Protein AF-A0A820DGW4-F1 (afdb_monomer_lite)

Radius of gyration: 25.81 Å; chains: 1; bounding box: 90×54×60 Å

Organism: NCBI:txid392033

Foldseek 3Di:
DVLVVLQVVLLVVLVVQQVVDDDDRQQFFLQVSCVVRPPDCVSHDCLCPPPVHDRVRHGPVCSVVVVLVVLLVCLVPPCVVVLCCVLPVPDPCDPVNLVLLLLLQLLQWLLPPPADPVRVDLVVVLSVLSLLCSVQVVVVHDQQWFPLVVLQDPVSDDPVSNVRNVSHDRDRNNTNSSSSSNSVVSVVVVVVVVVCVVVDDDPDVSVVSVVSSVVSVVVVVVVVVVVVVVVVVVPDDDDDDDDDDDDDDD

Secondary structure (DSSP, 8-state):
-HHHHHHHHHHHHHHHHHHH--SSPP-SBHHHHHHHH-S--TTS-HHHH-TTSTTTTSBGGGHHHHHHHHHHHHIIIIIHHHHHHHHHTT----HHHHHHHHHHHHHHTTT-TTS-GGGG-HHHHHHHHHHHHHHHHHTT--TTSBHHHHHT-TTTS-HHHHTTGGG----TTSBGGGHHHHHHHHHHHHHHHHHHHHH-----HHHHHHHHHHHHHHHHHHHHHHHHHHHHHTS---------------

pLDDT: mean 73.22, std 18.16, range [28.98, 94.06]

Structure (mmCIF, N/CA/C/O backbone):
data_AF-A0A820DGW4-F1
#
_entry.id   AF-A0A820DGW4-F1
#
loop_
_atom_site.group_PDB
_atom_site.id
_atom_site.type_symbol
_atom_site.label_atom_id
_atom_site.label_alt_id
_atom_site.label_comp_id
_atom_site.label_asym_id
_atom_site.label_entity_id
_atom_site.label_seq_id
_atom_site.pdbx_PDB_ins_code
_atom_site.Cartn_x
_atom_site.Cartn_y
_atom_site.Cartn_z
_atom_site.occupancy
_atom_site.B_iso_or_equiv
_atom_site.auth_seq_id
_atom_site.auth_comp_id
_atom_site.auth_asym_id
_atom_site.auth_atom_id
_atom_site.pdbx_PDB_model_num
ATOM 1 N N . MET A 1 1 ? 9.604 17.705 -11.087 1.00 48.78 1 MET A N 1
ATOM 2 C CA . MET A 1 1 ? 8.356 16.942 -11.342 1.00 48.78 1 MET A CA 1
ATOM 3 C C . MET A 1 1 ? 8.283 16.325 -12.742 1.00 48.78 1 MET A C 1
ATOM 5 O O . MET A 1 1 ? 7.938 15.153 -12.814 1.00 48.78 1 MET A O 1
ATOM 9 N N . ASN A 1 2 ? 8.610 17.033 -13.837 1.00 54.06 2 ASN A N 1
ATOM 10 C CA . ASN A 1 2 ? 8.601 16.431 -15.189 1.00 54.06 2 ASN A CA 1
ATOM 11 C C . ASN A 1 2 ? 9.569 15.244 -15.332 1.00 54.06 2 ASN A C 1
ATOM 13 O O . ASN A 1 2 ? 9.187 14.218 -15.884 1.00 54.06 2 ASN A O 1
ATOM 17 N N . ASP A 1 3 ? 10.758 15.351 -14.748 1.00 61.81 3 ASP A N 1
ATOM 18 C CA . ASP A 1 3 ? 11.796 14.314 -14.792 1.00 61.81 3 ASP A CA 1
ATOM 19 C C . ASP A 1 3 ? 11.365 13.001 -14.118 1.00 61.81 3 ASP A C 1
ATOM 21 O O . ASP A 1 3 ? 11.578 11.916 -14.655 1.00 61.81 3 ASP A O 1
ATOM 25 N N . VAL A 1 4 ? 10.670 13.095 -12.977 1.00 62.78 4 VAL A N 1
ATOM 26 C CA . VAL A 1 4 ? 10.102 11.932 -12.275 1.00 62.78 4 VAL A CA 1
ATOM 27 C C . VAL A 1 4 ? 9.003 11.298 -13.120 1.00 62.78 4 VAL A C 1
ATOM 29 O O . VAL A 1 4 ? 9.031 10.098 -13.342 1.00 62.78 4 VAL A O 1
ATOM 32 N N . ARG A 1 5 ? 8.075 12.087 -13.676 1.00 63.66 5 ARG A N 1
ATOM 33 C CA . ARG A 1 5 ? 6.996 11.554 -14.529 1.00 63.66 5 ARG A CA 1
ATOM 34 C C . ARG A 1 5 ? 7.524 10.843 -15.776 1.00 63.66 5 ARG A C 1
ATOM 36 O O . ARG A 1 5 ? 7.027 9.779 -16.127 1.00 63.66 5 ARG A O 1
ATOM 43 N N . GLN A 1 6 ? 8.531 11.407 -16.437 1.00 65.38 6 GLN A N 1
ATOM 44 C CA . GLN A 1 6 ? 9.141 10.775 -17.608 1.00 65.38 6 GLN A CA 1
ATOM 45 C C . GLN A 1 6 ? 9.950 9.523 -17.230 1.00 65.38 6 GLN A C 1
ATOM 47 O O . GLN A 1 6 ? 9.970 8.549 -17.986 1.00 65.38 6 GLN A O 1
ATOM 52 N N . PHE A 1 7 ? 10.577 9.515 -16.050 1.00 71.94 7 PHE A N 1
ATOM 53 C CA . PHE A 1 7 ? 11.194 8.318 -15.484 1.00 71.94 7 PHE A CA 1
ATOM 54 C C . PHE A 1 7 ? 10.158 7.218 -15.204 1.00 71.94 7 PHE A C 1
ATOM 56 O O . PHE A 1 7 ? 10.379 6.083 -15.616 1.00 71.94 7 PHE A O 1
ATOM 63 N N . LEU A 1 8 ? 9.005 7.552 -14.614 1.00 71.12 8 LEU A N 1
ATOM 64 C CA . LEU A 1 8 ? 7.904 6.607 -14.385 1.00 71.12 8 LEU A CA 1
ATOM 65 C C . LEU A 1 8 ? 7.366 6.014 -15.689 1.00 71.12 8 LEU A C 1
ATOM 67 O O . LEU A 1 8 ? 7.258 4.799 -15.806 1.00 71.12 8 LEU A O 1
ATOM 71 N N . GLY A 1 9 ? 7.136 6.844 -16.710 1.00 71.12 9 GLY A N 1
ATOM 72 C CA . GLY A 1 9 ? 6.722 6.344 -18.025 1.00 71.12 9 GLY A CA 1
ATOM 73 C C . GLY A 1 9 ? 7.770 5.432 -18.678 1.00 71.12 9 GLY A C 1
ATOM 74 O O . GLY A 1 9 ? 7.428 4.463 -19.353 1.00 71.12 9 GLY A O 1
ATOM 75 N N . SER A 1 10 ? 9.058 5.702 -18.441 1.00 76.69 10 SER A N 1
ATOM 76 C CA . SER A 1 10 ? 10.142 4.827 -18.903 1.00 76.69 10 SER A CA 1
ATOM 77 C C . SER A 1 10 ? 10.169 3.503 -18.140 1.00 76.69 10 SER A C 1
ATOM 79 O O . SER A 1 10 ? 10.407 2.463 -18.746 1.00 76.69 10 SER A O 1
ATOM 81 N N . LEU A 1 11 ? 9.910 3.527 -16.832 1.00 77.94 11 LEU A N 1
ATOM 82 C CA . LEU A 1 11 ? 9.785 2.327 -16.012 1.00 77.94 11 LEU A CA 1
ATOM 83 C C . LEU A 1 11 ? 8.627 1.447 -16.494 1.00 77.94 11 LEU A C 1
ATOM 85 O O . LEU A 1 11 ? 8.864 0.281 -16.799 1.00 77.94 11 LEU A O 1
ATOM 89 N N . ASP A 1 12 ? 7.426 1.998 -16.672 1.00 76.12 12 ASP A N 1
ATOM 90 C CA . ASP A 1 12 ? 6.262 1.238 -17.156 1.00 76.12 12 ASP A CA 1
ATOM 91 C C . ASP A 1 12 ? 6.542 0.533 -18.491 1.00 76.12 12 ASP A C 1
ATOM 93 O O . ASP A 1 12 ? 6.180 -0.632 -18.694 1.00 76.12 12 ASP A O 1
ATOM 97 N N . TYR A 1 13 ? 7.262 1.206 -19.392 1.00 77.69 13 TYR A N 1
ATOM 98 C CA . TYR A 1 13 ? 7.709 0.607 -20.646 1.00 77.69 13 TYR A CA 1
ATOM 99 C C . TYR A 1 13 ? 8.685 -0.558 -20.419 1.00 77.69 13 TYR A C 1
ATOM 101 O O . TYR A 1 13 ? 8.497 -1.640 -20.981 1.00 77.69 13 TYR A O 1
ATOM 109 N N . VAL A 1 14 ? 9.701 -0.381 -19.566 1.00 79.00 14 VAL A N 1
ATOM 110 C CA . VAL A 1 14 ? 10.664 -1.445 -19.225 1.00 79.00 14 VAL A CA 1
ATOM 111 C C . VAL A 1 14 ? 9.964 -2.665 -18.629 1.00 79.00 14 VAL A C 1
ATOM 113 O O . VAL A 1 14 ? 10.266 -3.800 -18.999 1.00 79.00 14 VAL A O 1
ATOM 116 N N . PHE A 1 15 ? 8.996 -2.452 -17.746 1.00 77.44 15 PHE A N 1
ATOM 117 C CA . PHE A 1 15 ? 8.316 -3.543 -17.058 1.00 77.44 15 PHE A CA 1
ATOM 118 C C . PHE A 1 15 ? 7.289 -4.260 -17.916 1.00 77.44 15 PHE A C 1
ATOM 120 O O . PHE A 1 15 ? 7.151 -5.478 -17.803 1.00 77.44 15 PHE A O 1
ATOM 127 N N . THR A 1 16 ? 6.664 -3.553 -18.856 1.00 78.56 16 THR A N 1
ATOM 128 C CA . THR A 1 16 ? 5.888 -4.193 -19.922 1.00 78.56 16 THR A CA 1
ATOM 129 C C . THR A 1 16 ? 6.762 -5.192 -20.684 1.00 78.56 16 THR A C 1
ATOM 131 O O . THR A 1 16 ? 6.363 -6.339 -20.880 1.00 78.56 16 THR A O 1
ATOM 134 N N . TYR A 1 17 ? 7.998 -4.818 -21.030 1.00 77.81 17 TYR A N 1
ATOM 135 C CA . TYR A 1 17 ? 8.944 -5.743 -21.660 1.00 77.81 17 TYR A CA 1
ATOM 136 C C . TYR A 1 17 ? 9.338 -6.907 -20.748 1.00 77.81 17 TYR A C 1
ATOM 138 O O . TYR A 1 17 ? 9.351 -8.046 -21.207 1.00 77.81 17 TYR A O 1
ATOM 146 N N . PHE A 1 18 ? 9.616 -6.664 -19.463 1.00 78.81 18 PHE A N 1
ATOM 147 C CA . PHE A 1 18 ? 9.955 -7.742 -18.522 1.00 78.81 18 PHE A CA 1
ATOM 148 C C . PHE A 1 18 ? 8.815 -8.749 -18.359 1.00 78.81 18 PHE A C 1
ATOM 150 O O . PHE A 1 18 ? 9.073 -9.949 -18.320 1.00 78.81 18 PHE A O 1
ATOM 157 N N . ARG A 1 19 ? 7.560 -8.286 -18.337 1.00 76.44 19 ARG A N 1
ATOM 158 C CA . ARG A 1 19 ? 6.373 -9.150 -18.266 1.00 76.44 19 ARG A CA 1
ATOM 159 C C . ARG A 1 19 ? 6.259 -10.098 -19.463 1.00 76.44 19 ARG A C 1
ATOM 161 O O . ARG A 1 19 ? 5.757 -11.208 -19.314 1.00 76.44 19 ARG A O 1
ATOM 168 N N . HIS A 1 20 ? 6.696 -9.658 -20.642 1.00 74.69 20 HIS A N 1
ATOM 169 C CA . HIS A 1 20 ? 6.602 -10.419 -21.891 1.00 74.69 20 HIS A CA 1
ATOM 170 C C . HIS A 1 20 ? 7.901 -11.133 -22.287 1.00 74.69 20 HIS A C 1
ATOM 172 O O . HIS A 1 20 ? 7.905 -11.905 -23.246 1.00 74.69 20 HIS A O 1
ATOM 178 N N . ALA A 1 21 ? 8.998 -10.909 -21.563 1.00 70.19 21 ALA A N 1
ATOM 179 C CA . ALA A 1 21 ? 10.269 -11.564 -21.817 1.00 70.19 21 ALA A CA 1
ATOM 180 C C . ALA A 1 21 ? 10.183 -13.054 -21.439 1.00 70.19 21 ALA A C 1
ATOM 182 O O . ALA A 1 21 ? 10.265 -13.433 -20.274 1.00 70.19 21 ALA A O 1
ATOM 183 N N . THR A 1 22 ? 10.032 -13.927 -22.434 1.00 56.22 22 THR A N 1
ATOM 184 C CA . THR A 1 22 ? 10.118 -15.379 -22.246 1.00 56.22 22 THR A CA 1
ATOM 185 C C . THR A 1 22 ? 11.585 -15.788 -22.095 1.00 56.22 22 THR A C 1
ATOM 187 O O . THR A 1 22 ? 12.323 -15.828 -23.079 1.00 56.22 22 THR A O 1
ATOM 190 N N . GLY A 1 23 ? 12.039 -16.072 -20.873 1.00 59.75 23 GLY A N 1
ATOM 191 C CA . GLY A 1 23 ? 13.430 -16.444 -20.601 1.00 59.75 23 GLY A CA 1
ATOM 192 C C . GLY A 1 23 ? 13.790 -16.360 -19.119 1.00 59.75 23 GLY A C 1
ATOM 193 O O . GLY A 1 23 ? 12.938 -16.066 -18.286 1.00 59.75 23 GLY A O 1
ATOM 194 N N . ARG A 1 24 ? 15.056 -16.651 -18.776 1.00 54.34 24 ARG A N 1
ATOM 195 C CA . ARG A 1 24 ? 15.537 -16.549 -17.386 1.00 54.34 24 A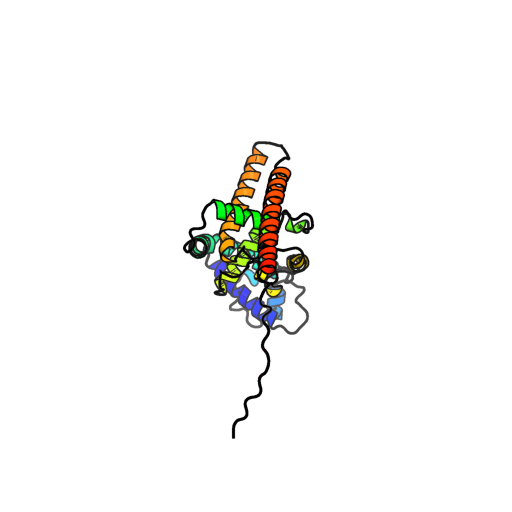RG A CA 1
ATOM 196 C C . ARG A 1 24 ? 15.275 -15.139 -16.837 1.00 54.34 24 ARG A C 1
ATOM 198 O O . ARG A 1 24 ? 15.553 -14.176 -17.554 1.00 54.34 24 ARG A O 1
ATOM 205 N N . PRO A 1 25 ? 14.808 -15.017 -15.582 1.00 56.97 25 PRO A N 1
ATOM 206 C CA . PRO A 1 25 ? 14.609 -13.720 -14.955 1.00 56.97 25 PRO A CA 1
ATOM 207 C C . PRO A 1 25 ? 15.936 -12.950 -14.965 1.00 56.97 25 PRO A C 1
ATOM 209 O O . PRO A 1 25 ? 16.983 -13.554 -14.700 1.00 56.97 25 PRO A O 1
ATOM 212 N N . PRO A 1 26 ? 15.935 -11.647 -15.288 1.00 61.09 26 PRO A N 1
ATOM 213 C CA . PRO A 1 26 ? 17.169 -10.881 -15.304 1.00 61.09 26 PRO A CA 1
ATOM 214 C C . PRO A 1 26 ? 17.748 -10.842 -13.883 1.00 61.09 26 PRO A C 1
ATOM 216 O O . PRO A 1 26 ? 17.135 -10.299 -12.970 1.00 61.09 26 PRO A O 1
ATOM 219 N N . THR A 1 27 ? 18.928 -11.424 -13.669 1.00 63.69 27 THR A N 1
ATOM 220 C CA . THR A 1 27 ? 19.638 -11.378 -12.372 1.00 63.69 27 THR A CA 1
ATOM 221 C C . THR A 1 27 ? 20.571 -10.168 -12.259 1.00 63.69 27 THR A C 1
ATOM 223 O O . THR A 1 27 ? 21.382 -10.078 -11.341 1.00 63.69 27 THR A O 1
ATOM 226 N N . SER A 1 28 ? 20.493 -9.265 -13.232 1.00 79.44 28 SER A N 1
ATOM 227 C CA . SER A 1 28 ? 21.390 -8.137 -13.463 1.00 79.44 28 SER A CA 1
ATOM 228 C C . SER A 1 28 ? 20.757 -6.806 -13.041 1.00 79.44 28 SER A C 1
ATOM 230 O O . SER A 1 28 ? 19.731 -6.763 -12.357 1.00 79.44 28 SER A O 1
ATOM 232 N N . THR A 1 29 ? 21.374 -5.696 -13.437 1.00 84.81 29 THR A N 1
ATOM 233 C CA . THR A 1 29 ? 20.823 -4.347 -13.247 1.00 84.81 29 THR A CA 1
ATOM 234 C C . THR A 1 29 ? 19.696 -4.032 -14.239 1.00 84.81 29 THR A C 1
ATOM 236 O O . THR A 1 29 ? 19.587 -4.667 -15.294 1.00 84.81 29 THR A O 1
ATOM 239 N N . LEU A 1 30 ? 18.858 -3.036 -13.929 1.00 81.56 30 LEU A N 1
ATOM 240 C CA . LEU A 1 30 ? 17.832 -2.506 -14.834 1.00 81.56 30 LEU A CA 1
ATOM 241 C C . LEU A 1 30 ? 18.438 -2.142 -16.189 1.00 81.56 30 LEU A C 1
ATOM 243 O O . LEU A 1 30 ? 17.940 -2.576 -17.222 1.00 81.56 30 LEU A O 1
ATOM 247 N N . LYS A 1 31 ? 19.561 -1.422 -16.190 1.00 82.31 31 LYS A N 1
ATOM 248 C CA . LYS A 1 31 ? 20.259 -1.011 -17.410 1.00 82.31 31 LYS A CA 1
ATOM 249 C C . LYS A 1 31 ? 20.723 -2.192 -18.259 1.00 82.31 31 LYS A C 1
ATOM 251 O O . LYS A 1 31 ? 20.511 -2.189 -19.470 1.00 82.31 31 LYS A O 1
ATOM 256 N N . GLU A 1 32 ? 21.386 -3.178 -17.659 1.00 82.25 32 GLU A N 1
ATOM 257 C CA . GLU A 1 32 ? 21.853 -4.366 -18.391 1.00 82.25 32 GLU A CA 1
ATOM 258 C C . GLU A 1 32 ? 20.676 -5.135 -18.986 1.00 82.25 32 GLU A C 1
ATOM 260 O O . GLU A 1 32 ? 20.710 -5.524 -20.150 1.00 82.25 32 GLU A O 1
ATOM 265 N N . SER A 1 33 ? 19.599 -5.263 -18.217 1.00 82.00 33 SER A N 1
ATOM 266 C CA . SER A 1 33 ? 18.384 -5.951 -18.647 1.00 82.00 33 SER A CA 1
ATOM 267 C C . SER A 1 33 ? 17.691 -5.207 -19.789 1.00 82.00 33 SER A C 1
ATOM 269 O O . SER A 1 33 ? 17.293 -5.825 -20.769 1.00 82.00 33 SER A O 1
ATOM 271 N N . VAL A 1 34 ? 17.625 -3.875 -19.723 1.00 83.19 34 VAL A N 1
ATOM 272 C CA . VAL A 1 34 ? 17.124 -3.017 -20.805 1.00 83.19 34 VAL A CA 1
ATOM 273 C C . VAL A 1 34 ? 17.963 -3.173 -22.071 1.00 83.19 34 VAL A C 1
ATOM 275 O O . VAL A 1 34 ? 17.398 -3.363 -23.141 1.00 83.19 34 VAL A O 1
ATOM 278 N N . LYS A 1 35 ? 19.299 -3.154 -21.968 1.00 80.69 35 LYS A N 1
ATOM 279 C CA . LYS A 1 35 ? 20.192 -3.343 -23.127 1.00 80.69 35 LYS A CA 1
ATOM 280 C C . LYS A 1 35 ? 19.989 -4.692 -23.819 1.00 80.69 35 LYS A C 1
ATOM 282 O O . LYS A 1 35 ? 20.164 -4.778 -25.029 1.00 80.69 35 LYS A O 1
ATOM 287 N N . VAL A 1 36 ? 19.666 -5.734 -23.054 1.00 79.62 36 VAL A N 1
ATOM 288 C CA . VAL A 1 36 ? 19.463 -7.092 -23.579 1.00 79.62 36 VAL A CA 1
ATOM 289 C C . VAL A 1 36 ? 18.052 -7.272 -24.146 1.00 79.62 36 VAL A C 1
ATOM 291 O O . VAL A 1 36 ? 17.891 -7.869 -25.207 1.00 79.62 36 VAL A O 1
ATOM 294 N N . LEU A 1 37 ? 17.029 -6.764 -23.454 1.00 76.56 37 LEU A N 1
ATOM 295 C CA . LEU A 1 37 ? 15.624 -7.068 -23.745 1.00 76.56 37 LEU A CA 1
ATOM 296 C C . LEU A 1 37 ? 14.933 -6.029 -24.635 1.00 76.56 37 LEU A C 1
ATOM 298 O O . LEU A 1 37 ? 13.942 -6.352 -25.286 1.00 76.56 37 LEU A O 1
ATOM 302 N N . ILE A 1 38 ? 15.434 -4.793 -24.687 1.00 78.00 38 ILE A N 1
ATOM 303 C CA . ILE A 1 38 ? 14.774 -3.676 -25.370 1.00 78.00 38 ILE A CA 1
ATOM 304 C C . ILE A 1 38 ? 15.657 -3.189 -26.516 1.00 78.00 38 ILE A C 1
ATOM 306 O O . ILE A 1 38 ? 16.690 -2.558 -26.314 1.00 78.00 38 ILE A O 1
ATOM 310 N N . HIS A 1 39 ? 15.231 -3.469 -27.748 1.00 74.50 39 HIS A N 1
ATOM 311 C CA . HIS A 1 39 ? 16.009 -3.148 -28.950 1.00 74.50 39 HIS A CA 1
ATOM 312 C C . HIS A 1 39 ? 15.982 -1.657 -29.304 1.00 74.50 39 HIS A C 1
ATOM 314 O O . HIS A 1 39 ? 16.941 -1.148 -29.879 1.00 74.50 39 HIS A O 1
ATOM 320 N N . ASN A 1 40 ? 14.904 -0.950 -28.947 1.00 77.12 40 ASN A N 1
ATOM 321 C CA . ASN A 1 40 ? 14.801 0.492 -29.132 1.00 77.12 40 ASN A CA 1
ATOM 322 C C . ASN A 1 40 ? 14.667 1.210 -27.785 1.00 77.12 40 ASN A C 1
ATOM 324 O O . ASN A 1 40 ? 13.620 1.164 -27.139 1.00 77.12 40 ASN A O 1
ATOM 328 N N . THR A 1 41 ? 15.736 1.894 -27.388 1.00 76.00 41 THR A N 1
ATOM 329 C CA . THR A 1 41 ? 15.836 2.634 -26.128 1.00 76.00 41 THR A CA 1
ATOM 330 C C . THR A 1 41 ? 15.702 4.148 -26.310 1.00 76.00 41 THR A C 1
ATOM 332 O O . THR A 1 41 ? 15.827 4.877 -25.332 1.00 76.00 41 THR A O 1
ATOM 335 N N . SER A 1 42 ? 15.401 4.647 -27.520 1.00 73.69 42 SER A N 1
ATOM 336 C CA . SER A 1 42 ? 15.316 6.093 -27.806 1.00 73.69 42 SER A CA 1
ATOM 337 C C . SER A 1 42 ? 14.239 6.824 -27.002 1.00 73.69 42 SER A C 1
ATOM 339 O O . SER A 1 42 ? 14.304 8.039 -26.845 1.00 73.69 42 SER A O 1
ATOM 341 N N . HIS A 1 43 ? 13.239 6.087 -26.517 1.00 71.19 43 HIS A N 1
ATOM 342 C CA . HIS A 1 43 ? 12.131 6.607 -25.716 1.00 71.19 43 HIS A CA 1
ATOM 343 C C . HIS A 1 43 ? 12.363 6.473 -24.207 1.00 71.19 43 HIS A C 1
ATOM 345 O O . HIS A 1 43 ? 11.546 6.948 -23.424 1.00 71.19 43 HIS A O 1
ATOM 351 N N . LEU A 1 44 ? 13.458 5.826 -23.791 1.00 73.94 44 LEU A N 1
ATOM 352 C CA . LEU A 1 44 ? 13.786 5.650 -22.383 1.00 73.94 44 LEU A CA 1
ATOM 353 C C . LEU A 1 44 ? 14.536 6.865 -21.852 1.00 73.94 44 LEU A C 1
ATOM 355 O O . LEU A 1 44 ? 15.488 7.354 -22.462 1.00 73.94 44 LEU A O 1
ATOM 359 N N . HIS A 1 45 ? 14.141 7.312 -20.665 1.00 77.00 45 HIS A N 1
ATOM 360 C CA . HIS A 1 45 ? 14.814 8.409 -19.995 1.00 77.00 45 HIS A CA 1
ATOM 361 C C . HIS A 1 45 ? 16.275 8.067 -19.687 1.00 77.00 45 HIS A C 1
ATOM 363 O O . HIS A 1 45 ? 16.632 6.952 -19.290 1.00 77.00 45 HIS A O 1
ATOM 369 N N . SER A 1 46 ? 17.122 9.092 -19.746 1.00 72.62 46 SER A N 1
ATOM 370 C CA . SER A 1 46 ? 18.540 9.025 -19.390 1.00 72.62 46 SER A CA 1
ATOM 371 C C . SER A 1 46 ? 18.820 8.492 -17.975 1.00 72.62 46 SER A C 1
ATOM 373 O O . SER A 1 46 ? 19.917 7.995 -17.748 1.00 72.62 46 SER A O 1
ATOM 375 N N . TYR A 1 47 ? 17.858 8.517 -17.040 1.00 70.12 47 TYR A N 1
ATOM 376 C CA . TYR A 1 47 ? 18.026 7.989 -15.679 1.00 70.12 47 TYR A CA 1
ATOM 377 C C . TYR A 1 47 ? 18.163 6.461 -15.643 1.00 70.12 47 TYR A C 1
ATOM 379 O O . TYR A 1 47 ? 18.761 5.925 -14.714 1.00 70.12 47 TYR A O 1
ATOM 387 N N . ILE A 1 48 ? 17.642 5.765 -16.660 1.00 70.50 48 ILE A N 1
ATOM 388 C CA . ILE A 1 48 ? 17.780 4.311 -16.816 1.00 70.50 48 ILE A CA 1
ATOM 389 C C . ILE A 1 48 ? 19.075 3.972 -17.570 1.00 70.50 48 ILE A C 1
ATOM 391 O O . ILE A 1 48 ? 19.723 2.965 -17.289 1.00 70.50 48 ILE A O 1
ATOM 395 N N . LEU A 1 49 ? 19.462 4.813 -18.535 1.00 71.25 49 LEU A N 1
ATOM 396 C CA . LEU A 1 49 ? 20.539 4.515 -19.483 1.00 71.25 49 LEU A CA 1
ATOM 397 C C . LEU A 1 49 ? 21.926 5.029 -19.048 1.00 71.25 49 LEU A C 1
ATOM 399 O O . LEU A 1 49 ? 22.936 4.448 -19.456 1.00 71.25 49 LEU A O 1
ATOM 403 N N . ASN A 1 50 ? 21.999 6.091 -18.237 1.00 70.44 50 ASN A N 1
ATOM 404 C CA . ASN A 1 50 ? 23.248 6.747 -17.833 1.00 70.44 50 ASN A CA 1
ATOM 405 C C . ASN A 1 50 ? 23.842 6.138 -16.544 1.00 70.44 50 ASN A C 1
ATOM 407 O O . ASN A 1 50 ? 23.144 5.955 -15.554 1.00 70.44 50 ASN A O 1
ATOM 411 N N . GLU A 1 51 ? 25.152 5.866 -16.545 1.00 56.84 51 GLU A N 1
ATOM 412 C CA . GLU A 1 51 ? 25.909 5.258 -15.431 1.00 56.84 51 GLU A CA 1
ATOM 413 C C . GLU A 1 51 ? 26.028 6.141 -14.195 1.00 56.84 51 GLU A C 1
ATOM 415 O O . GLU A 1 51 ? 26.183 5.631 -13.088 1.00 56.84 51 GLU A O 1
ATOM 420 N N . GLN A 1 52 ? 25.948 7.457 -14.378 1.00 58.91 52 GLN A N 1
ATOM 421 C CA . GLN A 1 52 ? 26.059 8.422 -13.286 1.00 58.91 52 GLN A CA 1
ATOM 422 C C . GLN A 1 52 ? 24.741 8.614 -12.525 1.00 58.91 52 GLN A C 1
ATOM 424 O O . GLN A 1 52 ? 24.683 9.416 -11.597 1.00 58.91 52 GLN A O 1
ATOM 429 N N . GLN A 1 53 ? 23.677 7.911 -12.925 1.00 65.94 53 GLN A N 1
ATOM 430 C CA . GLN A 1 53 ? 22.348 8.054 -12.350 1.00 65.94 53 GLN A CA 1
ATOM 431 C C . GLN A 1 53 ? 21.968 6.835 -11.498 1.00 65.94 53 GLN A C 1
ATOM 433 O O . GLN A 1 53 ? 22.273 5.700 -11.869 1.00 65.94 53 GLN A O 1
ATOM 438 N N . PRO A 1 54 ? 21.285 7.041 -10.357 1.00 68.44 54 PRO A N 1
ATOM 439 C CA . PRO A 1 54 ? 21.113 6.002 -9.341 1.00 68.44 54 PRO A CA 1
ATOM 440 C C . PRO A 1 54 ? 20.222 4.836 -9.796 1.00 68.44 54 PRO A C 1
ATOM 442 O O . PRO A 1 54 ? 20.362 3.728 -9.286 1.00 68.44 54 PRO A O 1
ATOM 445 N N . PHE A 1 55 ? 19.334 5.052 -10.770 1.00 73.31 55 PHE A N 1
ATOM 446 C CA . PHE A 1 55 ? 18.296 4.082 -11.125 1.00 73.31 55 PHE A CA 1
ATOM 447 C C . PHE A 1 55 ? 18.761 2.979 -12.084 1.00 73.31 55 PHE A C 1
ATOM 449 O O . PHE A 1 55 ? 18.316 1.840 -11.960 1.00 73.31 55 PHE A O 1
ATOM 456 N N . GLY A 1 56 ? 19.688 3.265 -13.004 1.00 74.38 56 GLY A N 1
ATOM 457 C CA . GLY A 1 56 ? 20.182 2.269 -13.966 1.00 74.38 56 GLY A CA 1
ATOM 458 C C . GLY A 1 56 ? 20.891 1.073 -13.314 1.00 74.38 56 GLY A C 1
ATOM 459 O O . GLY A 1 56 ? 20.825 -0.038 -13.841 1.00 74.38 56 GLY A O 1
ATOM 460 N N . ASN A 1 57 ? 21.512 1.285 -12.148 1.00 82.81 57 ASN A N 1
ATOM 461 C CA . ASN A 1 57 ? 22.275 0.274 -11.405 1.00 82.81 57 ASN A CA 1
ATOM 462 C C . ASN A 1 57 ? 21.424 -0.545 -10.417 1.00 82.81 57 ASN A C 1
ATOM 464 O O . ASN A 1 57 ? 21.946 -1.446 -9.760 1.00 82.81 57 ASN A O 1
ATOM 468 N N . ILE A 1 58 ? 20.124 -0.256 -10.296 1.00 83.00 58 ILE A N 1
ATOM 469 C CA . ILE A 1 58 ? 19.222 -1.031 -9.438 1.00 83.00 58 ILE A CA 1
ATOM 470 C C . ILE A 1 58 ? 19.135 -2.453 -9.987 1.00 83.00 58 ILE A C 1
ATOM 472 O O . ILE A 1 58 ? 18.869 -2.657 -11.172 1.00 83.00 58 ILE A O 1
ATOM 476 N N . GLN A 1 59 ? 19.374 -3.448 -9.132 1.00 84.94 59 GLN A N 1
ATOM 477 C CA . GLN A 1 59 ? 19.198 -4.850 -9.510 1.00 84.94 59 GLN A CA 1
ATOM 478 C C . GLN A 1 59 ? 17.722 -5.121 -9.790 1.00 84.94 59 GLN A C 1
ATOM 480 O O . GLN A 1 59 ? 16.863 -4.678 -9.032 1.00 84.94 59 GLN A O 1
ATOM 485 N N . VAL A 1 60 ? 17.426 -5.897 -10.834 1.00 81.31 60 VAL A N 1
ATOM 486 C CA . VAL A 1 60 ? 16.040 -6.193 -11.234 1.00 81.31 60 VAL A CA 1
ATOM 487 C C . VAL A 1 60 ? 15.236 -6.837 -10.105 1.00 81.31 60 VAL A C 1
ATOM 489 O O . VAL A 1 60 ? 14.046 -6.575 -9.980 1.00 81.31 60 VAL A O 1
ATOM 492 N N . LYS A 1 61 ? 15.883 -7.576 -9.1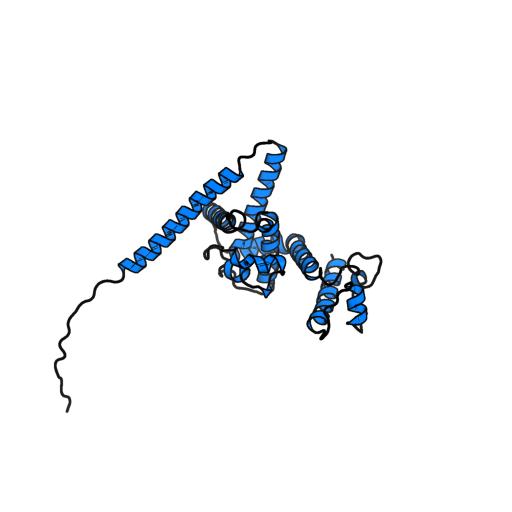99 1.00 82.62 61 LYS A N 1
ATOM 493 C CA . LYS A 1 61 ? 15.227 -8.130 -8.006 1.00 82.62 61 LYS A CA 1
ATOM 494 C C . LYS A 1 61 ? 14.606 -7.075 -7.067 1.00 82.62 61 LYS A C 1
ATOM 496 O O . LYS A 1 61 ? 13.728 -7.421 -6.296 1.00 82.62 61 LYS A O 1
ATOM 501 N N . TYR A 1 62 ? 15.042 -5.813 -7.130 1.00 84.50 62 TYR A N 1
ATOM 502 C CA . TYR A 1 62 ? 14.518 -4.701 -6.318 1.00 84.50 62 TYR A CA 1
ATOM 503 C C . TYR A 1 62 ? 13.503 -3.824 -7.062 1.00 84.50 62 TYR A C 1
ATOM 505 O O . TYR A 1 62 ? 13.110 -2.768 -6.574 1.00 84.50 62 TYR A O 1
ATOM 513 N N . VAL A 1 63 ? 13.088 -4.227 -8.261 1.00 80.00 63 VAL A N 1
ATOM 514 C CA . VAL A 1 63 ? 12.127 -3.477 -9.078 1.00 80.00 63 VAL A CA 1
ATOM 515 C C . VAL A 1 63 ? 10.789 -3.297 -8.375 1.00 80.00 63 VAL A C 1
ATOM 517 O O . VAL A 1 63 ? 10.233 -2.203 -8.412 1.00 80.00 63 VAL A O 1
ATOM 520 N N . ILE A 1 64 ? 10.293 -4.346 -7.715 1.00 81.88 64 ILE A N 1
ATOM 521 C CA . ILE A 1 64 ? 9.034 -4.278 -6.969 1.00 81.88 64 ILE A CA 1
ATOM 522 C C . ILE A 1 64 ? 9.177 -3.271 -5.822 1.00 81.88 64 ILE A C 1
ATOM 524 O O . ILE A 1 64 ? 8.346 -2.380 -5.693 1.00 81.88 64 ILE A O 1
ATOM 528 N N . ASN A 1 65 ? 10.281 -3.319 -5.068 1.00 85.50 65 ASN A N 1
ATOM 529 C CA . ASN A 1 65 ? 10.543 -2.355 -3.995 1.00 85.50 65 ASN A CA 1
ATOM 530 C C . ASN A 1 65 ? 10.623 -0.908 -4.512 1.00 85.50 65 ASN A C 1
ATOM 532 O O . ASN A 1 65 ? 10.144 0.011 -3.853 1.00 85.50 65 ASN A O 1
ATOM 536 N N . LEU A 1 66 ? 11.223 -0.689 -5.689 1.00 84.25 66 LEU A N 1
ATOM 537 C CA . LEU A 1 66 ? 11.280 0.635 -6.312 1.00 84.25 66 LEU A CA 1
ATOM 538 C C . LEU A 1 66 ? 9.878 1.146 -6.668 1.00 84.25 66 LEU A C 1
ATOM 540 O O . LEU A 1 66 ? 9.583 2.315 -6.428 1.00 84.25 66 LEU A O 1
ATOM 544 N N . TYR A 1 67 ? 9.023 0.283 -7.217 1.00 82.31 67 TYR A N 1
ATOM 545 C CA . TYR A 1 67 ? 7.632 0.620 -7.517 1.00 82.31 67 TYR A CA 1
ATOM 546 C C . TYR A 1 67 ? 6.842 0.991 -6.269 1.00 82.31 67 TYR A C 1
ATOM 548 O O . TYR A 1 67 ? 6.156 2.005 -6.254 1.00 82.31 67 TYR A O 1
ATOM 556 N N . GLU A 1 68 ? 6.981 0.198 -5.216 1.00 87.50 68 GLU A N 1
ATOM 557 C CA . GLU A 1 68 ? 6.315 0.436 -3.940 1.00 87.50 68 GLU A CA 1
ATOM 558 C C . GLU A 1 68 ? 6.729 1.780 -3.333 1.00 87.50 68 GLU A C 1
ATOM 560 O O . GLU A 1 68 ? 5.878 2.556 -2.901 1.00 87.50 68 GLU A O 1
ATOM 565 N N . LEU A 1 69 ? 8.021 2.115 -3.403 1.00 88.56 69 LEU A N 1
ATOM 566 C CA . LEU A 1 69 ? 8.523 3.420 -2.976 1.00 88.56 69 LEU A CA 1
ATOM 567 C C . LEU A 1 69 ? 7.940 4.567 -3.815 1.00 88.56 69 LEU A C 1
ATOM 569 O O . LEU A 1 69 ? 7.595 5.619 -3.280 1.00 88.56 69 LEU A O 1
ATOM 573 N N . ILE A 1 70 ? 7.826 4.380 -5.131 1.00 83.62 70 ILE A N 1
ATOM 574 C CA . ILE A 1 70 ? 7.207 5.360 -6.029 1.00 83.62 70 ILE A CA 1
ATOM 575 C C . ILE A 1 70 ? 5.733 5.572 -5.674 1.00 83.62 70 ILE A C 1
ATOM 577 O O . ILE A 1 70 ? 5.290 6.717 -5.633 1.00 83.62 70 ILE A O 1
ATOM 581 N N . GLU A 1 71 ? 4.972 4.505 -5.423 1.00 87.06 71 GLU A N 1
ATOM 582 C CA . GLU A 1 71 ? 3.560 4.598 -5.030 1.00 87.06 71 GLU A CA 1
ATOM 583 C C . GLU A 1 71 ? 3.403 5.418 -3.743 1.00 87.06 71 GLU A C 1
ATOM 585 O O . GLU A 1 71 ? 2.542 6.295 -3.670 1.00 87.06 71 GLU A O 1
ATOM 590 N N . GLU A 1 72 ? 4.271 5.197 -2.755 1.00 90.12 72 GLU A N 1
ATOM 591 C CA . GLU A 1 72 ? 4.281 5.975 -1.513 1.00 90.12 72 GLU A CA 1
ATOM 592 C C . GLU A 1 72 ? 4.586 7.461 -1.756 1.00 90.12 72 GLU A C 1
ATOM 594 O O . GLU A 1 72 ? 3.889 8.325 -1.221 1.00 90.12 72 GLU A O 1
ATOM 599 N N . LEU A 1 73 ? 5.563 7.772 -2.616 1.00 85.56 73 LEU A N 1
ATOM 600 C CA . LEU A 1 73 ? 5.880 9.153 -2.999 1.00 85.56 73 LEU A CA 1
ATOM 601 C C . LEU A 1 73 ? 4.722 9.826 -3.746 1.00 85.56 73 LEU A C 1
ATOM 603 O O . LEU A 1 73 ? 4.383 10.973 -3.462 1.00 85.56 73 LEU A O 1
ATOM 607 N N . VAL A 1 74 ? 4.084 9.118 -4.682 1.00 82.81 74 VAL A N 1
ATOM 608 C CA . VAL A 1 74 ? 2.907 9.616 -5.412 1.00 82.81 74 VAL A CA 1
ATOM 609 C C . VAL A 1 74 ? 1.755 9.884 -4.447 1.00 82.81 74 VAL A C 1
ATOM 611 O O . VAL A 1 74 ? 1.060 10.895 -4.586 1.00 82.81 74 VAL A O 1
ATOM 614 N N . PHE A 1 75 ? 1.560 9.012 -3.457 1.00 88.69 75 PHE A N 1
ATOM 615 C CA . PHE A 1 75 ? 0.574 9.249 -2.415 1.00 88.69 75 PHE A CA 1
ATOM 616 C C . PHE A 1 75 ? 0.859 10.554 -1.667 1.00 88.69 75 PHE A C 1
ATOM 618 O O . PHE A 1 75 ? -0.015 11.421 -1.615 1.00 88.69 75 PHE A O 1
ATOM 625 N N . ASP A 1 76 ? 2.075 10.712 -1.144 1.00 87.12 76 ASP A N 1
ATOM 626 C CA . ASP A 1 76 ? 2.444 11.858 -0.311 1.00 87.12 76 ASP A CA 1
ATOM 627 C C . ASP A 1 76 ? 2.434 13.189 -1.082 1.00 87.12 76 ASP A C 1
ATOM 629 O O . ASP A 1 76 ? 1.955 14.197 -0.560 1.00 87.12 76 ASP A O 1
ATOM 633 N N . GLU A 1 77 ? 2.928 13.208 -2.323 1.00 81.94 77 GLU A N 1
ATOM 634 C CA . GLU A 1 77 ? 3.075 14.442 -3.105 1.00 81.94 77 GLU A CA 1
ATOM 635 C C . GLU A 1 77 ? 1.807 14.859 -3.858 1.00 81.94 77 GLU A C 1
ATOM 637 O O . GLU A 1 77 ? 1.576 16.053 -4.062 1.00 81.94 77 GLU A O 1
ATOM 642 N N . ILE A 1 78 ? 1.013 13.895 -4.334 1.00 74.94 78 ILE A N 1
ATOM 643 C CA . ILE A 1 78 ? -0.040 14.155 -5.328 1.00 74.94 78 ILE A CA 1
ATOM 644 C C . ILE A 1 78 ? -1.414 13.810 -4.770 1.00 74.94 78 ILE A C 1
ATOM 646 O O . ILE A 1 78 ? -2.344 14.611 -4.871 1.00 74.94 78 ILE A O 1
ATOM 650 N N . MET A 1 79 ? -1.557 12.618 -4.191 1.00 75.06 79 MET A N 1
ATOM 651 C CA . MET A 1 79 ? -2.880 12.063 -3.918 1.00 75.06 79 MET A CA 1
ATOM 652 C C . MET A 1 79 ? -3.405 12.395 -2.523 1.00 75.06 79 MET A C 1
ATOM 654 O O . MET A 1 79 ? -4.619 12.443 -2.365 1.00 75.06 79 MET A O 1
ATOM 658 N N . LYS A 1 80 ? -2.559 12.698 -1.527 1.00 81.19 80 LYS A N 1
ATOM 659 C CA . LYS A 1 80 ? -2.989 12.887 -0.126 1.00 81.19 80 LYS A CA 1
ATOM 660 C C . LYS A 1 80 ? -4.189 13.832 0.019 1.00 81.19 80 LYS A C 1
ATOM 662 O O . LYS A 1 80 ? -5.158 13.489 0.688 1.00 81.19 80 LYS A O 1
ATOM 667 N N . ASN A 1 81 ? -4.171 14.981 -0.660 1.00 78.75 81 ASN A N 1
ATOM 668 C CA . ASN A 1 81 ? -5.259 15.964 -0.585 1.00 78.75 81 ASN A CA 1
ATOM 669 C C . ASN A 1 81 ? -6.518 15.548 -1.362 1.00 78.75 81 ASN A C 1
ATOM 671 O O . ASN A 1 81 ? -7.627 15.778 -0.888 1.00 78.75 81 ASN A O 1
ATOM 675 N N . TYR A 1 82 ? -6.349 14.942 -2.540 1.00 73.75 82 TYR A N 1
ATOM 676 C CA . TYR A 1 82 ? -7.464 14.468 -3.367 1.00 73.75 82 TYR A CA 1
ATOM 677 C C . TYR A 1 82 ? -8.192 13.300 -2.693 1.00 73.75 82 TYR A C 1
ATOM 679 O O . TYR A 1 82 ? -9.408 13.309 -2.539 1.00 73.75 82 TYR A O 1
ATOM 687 N N . VAL A 1 83 ? -7.421 12.341 -2.190 1.00 75.75 83 VAL A N 1
ATOM 688 C CA . VAL A 1 83 ? -7.907 11.165 -1.467 1.00 75.75 83 VAL A CA 1
ATOM 689 C C . VAL A 1 83 ? -8.566 11.555 -0.160 1.00 75.75 83 VAL A C 1
ATOM 691 O O . VAL A 1 83 ? -9.598 10.985 0.178 1.00 75.75 83 VAL A O 1
ATOM 694 N N . LYS A 1 84 ? -8.013 12.541 0.560 1.00 76.69 84 LYS A N 1
ATOM 695 C CA . LYS A 1 84 ? -8.682 13.101 1.732 1.00 76.69 84 LYS A CA 1
ATOM 696 C C . LYS A 1 84 ? -10.096 13.520 1.371 1.00 76.69 84 LYS A C 1
ATOM 698 O O . LYS A 1 84 ? -11.008 13.155 2.090 1.00 76.69 84 LYS A O 1
ATOM 703 N N . GLN A 1 85 ? -10.296 14.241 0.271 1.00 72.25 85 GLN A N 1
ATOM 704 C CA . GLN A 1 85 ? -11.635 14.635 -0.158 1.00 72.25 85 GLN A CA 1
ATOM 705 C C . GLN A 1 85 ? -12.467 13.398 -0.526 1.00 72.25 85 GLN A C 1
ATOM 707 O O . GLN A 1 85 ? -13.426 13.110 0.175 1.00 72.25 85 GLN A O 1
ATOM 712 N N . GLU A 1 86 ? -12.080 12.599 -1.513 1.00 72.25 86 GLU A N 1
ATOM 713 C CA . GLU A 1 86 ? -12.877 11.442 -1.969 1.00 72.25 86 GLU A CA 1
ATOM 714 C C . GLU A 1 86 ? -13.242 10.452 -0.845 1.00 72.25 86 GLU A C 1
ATOM 716 O O . GLU A 1 86 ? -14.387 10.026 -0.728 1.00 72.25 86 GLU A O 1
ATOM 721 N N . LEU A 1 87 ? -12.294 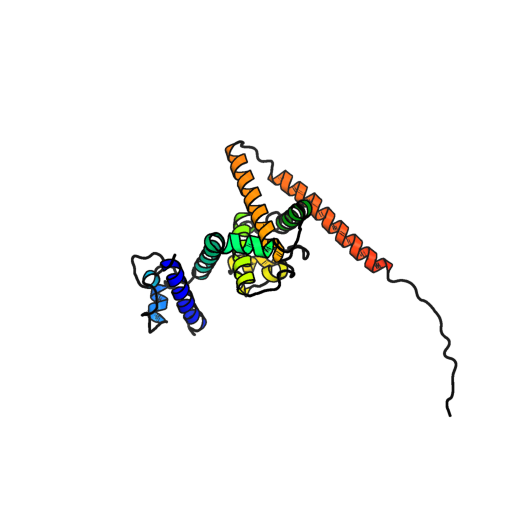10.120 0.038 1.00 71.94 87 LEU A N 1
ATOM 722 C CA . LEU A 1 87 ? -12.505 9.130 1.100 1.00 71.94 87 LEU A CA 1
ATOM 723 C C . LEU A 1 87 ? -13.149 9.703 2.373 1.00 71.94 87 LEU A C 1
ATOM 725 O O . LEU A 1 87 ? -13.495 8.929 3.264 1.00 71.94 87 LEU A O 1
ATOM 729 N N . THR A 1 88 ? -13.323 11.028 2.485 1.00 66.00 88 THR A N 1
ATOM 730 C CA . THR A 1 88 ? -13.986 11.656 3.651 1.00 66.00 88 THR A CA 1
ATOM 731 C C . THR A 1 88 ? -15.248 12.451 3.318 1.00 66.00 88 THR A C 1
ATOM 733 O O . THR A 1 88 ? -16.011 12.752 4.232 1.00 66.00 88 THR A O 1
ATOM 736 N N . THR A 1 89 ? -15.503 12.784 2.048 1.00 57.22 89 THR A N 1
ATOM 737 C CA . THR A 1 89 ? -16.561 13.746 1.674 1.00 57.22 89 THR A CA 1
ATOM 738 C C . THR A 1 89 ? -17.976 13.162 1.767 1.00 57.22 89 THR A C 1
ATOM 740 O O . THR A 1 89 ? -18.911 13.925 1.982 1.00 57.22 89 THR A O 1
ATOM 743 N N . ASP A 1 90 ? -18.146 11.835 1.719 1.00 51.91 90 ASP A N 1
ATOM 744 C CA . ASP A 1 90 ? -19.480 11.210 1.620 1.00 51.91 90 ASP A CA 1
ATOM 745 C C . ASP A 1 90 ? -20.007 10.514 2.887 1.00 51.91 90 ASP A C 1
ATOM 747 O O . ASP A 1 90 ? -21.132 10.012 2.892 1.00 51.91 90 ASP A O 1
ATOM 751 N N . VAL A 1 91 ? -19.262 10.499 3.997 1.00 55.38 91 VAL A N 1
ATOM 752 C CA . VAL A 1 91 ? -19.758 9.906 5.250 1.00 55.38 91 VAL A CA 1
ATOM 753 C C . VAL A 1 91 ? -19.396 10.807 6.420 1.00 55.38 91 VAL A C 1
ATOM 755 O O . VAL A 1 91 ? -18.223 10.998 6.734 1.00 55.38 91 VAL A O 1
ATOM 758 N N . CYS A 1 92 ? -20.410 11.335 7.107 1.00 56.59 92 CYS A N 1
ATOM 759 C CA . CYS A 1 92 ? -20.257 11.950 8.422 1.00 56.59 92 CYS A CA 1
ATOM 760 C C . CYS A 1 92 ? -19.889 10.877 9.464 1.00 56.59 92 CYS A C 1
ATOM 762 O O . CYS A 1 92 ? -20.682 10.581 10.353 1.00 56.59 92 CYS A O 1
ATOM 764 N N . ILE A 1 93 ? -18.703 10.275 9.340 1.00 70.75 93 ILE A N 1
ATOM 765 C CA . ILE A 1 93 ? -18.130 9.409 10.368 1.00 70.75 93 ILE A CA 1
ATOM 766 C C . ILE A 1 93 ? -17.836 10.323 11.554 1.00 70.75 93 ILE A C 1
ATOM 768 O O . ILE A 1 93 ? -17.013 11.241 11.456 1.00 70.75 93 ILE A O 1
ATOM 772 N N . ASN A 1 94 ? -18.556 10.121 12.652 1.00 81.88 94 ASN A N 1
ATOM 773 C CA . ASN A 1 94 ? -18.320 10.887 13.868 1.00 81.88 94 ASN A CA 1
ATOM 774 C C . ASN A 1 94 ? -16.968 10.484 14.495 1.00 81.88 94 ASN A C 1
ATOM 776 O O . ASN A 1 94 ? -16.395 9.448 14.163 1.00 81.88 94 ASN A O 1
ATOM 780 N N . GLU A 1 95 ? -16.432 11.310 15.392 1.00 84.00 95 GLU A N 1
ATOM 781 C CA . GLU A 1 95 ? -15.110 11.053 15.986 1.00 84.00 95 GLU A CA 1
ATOM 782 C C . GLU A 1 95 ? -15.048 9.732 16.776 1.00 84.00 95 GLU A C 1
ATOM 784 O O . GLU A 1 95 ? -14.017 9.066 16.777 1.00 84.00 95 GLU A O 1
ATOM 789 N N . GLU A 1 96 ? -16.155 9.303 17.387 1.00 86.25 96 GLU A N 1
ATOM 790 C CA . GLU A 1 96 ? -16.229 8.024 18.103 1.00 86.25 96 GLU A CA 1
ATOM 791 C C . GLU A 1 96 ? -16.090 6.828 17.151 1.00 86.25 96 GLU A C 1
ATOM 793 O O . GLU A 1 96 ? -15.351 5.881 17.425 1.00 86.25 96 GLU A O 1
ATOM 798 N N . GLU A 1 97 ? -16.755 6.884 16.000 1.00 84.88 97 GLU A N 1
ATOM 799 C CA . GLU A 1 97 ? -16.681 5.862 14.965 1.00 84.88 97 GLU A CA 1
ATOM 800 C C . GLU A 1 97 ? -15.287 5.827 14.325 1.00 84.88 97 GLU A C 1
ATOM 802 O O . GLU A 1 97 ? -14.754 4.739 14.103 1.00 84.88 97 GLU A O 1
ATOM 807 N N . LYS A 1 98 ? -14.642 6.985 14.118 1.00 87.50 98 LYS A N 1
ATOM 808 C CA . LYS A 1 98 ? -13.243 7.042 13.660 1.00 87.50 98 LYS A CA 1
ATOM 809 C C . LYS A 1 98 ? -12.305 6.349 14.640 1.00 87.50 98 LYS A C 1
ATOM 811 O O . LYS A 1 98 ? -11.556 5.464 14.231 1.00 87.50 98 LYS A O 1
ATOM 816 N N . GLU A 1 99 ? -12.362 6.714 15.919 1.00 89.12 99 GLU A N 1
ATOM 817 C CA . GLU A 1 99 ? -11.534 6.099 16.964 1.00 89.12 99 GLU A CA 1
ATOM 818 C C . GLU A 1 99 ? -11.786 4.592 17.070 1.00 89.12 99 GLU A C 1
ATOM 820 O O . GLU A 1 99 ? -10.850 3.801 17.208 1.00 89.12 99 GLU A O 1
ATOM 825 N N . ASN A 1 100 ? -13.044 4.172 16.934 1.00 90.62 100 ASN A N 1
ATOM 826 C CA . ASN A 1 100 ? -13.405 2.763 16.913 1.00 90.62 100 ASN A CA 1
ATOM 827 C C . ASN A 1 100 ? -12.790 2.030 15.709 1.00 90.62 100 ASN A C 1
ATOM 829 O O . ASN A 1 100 ? -12.152 0.998 15.897 1.00 90.62 100 ASN A O 1
ATOM 833 N N . ILE A 1 101 ? -12.919 2.565 14.492 1.00 92.06 101 ILE A N 1
ATOM 834 C CA . ILE A 1 101 ? -12.344 1.976 13.271 1.00 92.06 101 ILE A CA 1
ATOM 835 C C . ILE A 1 101 ? -10.819 1.882 13.373 1.00 92.06 101 ILE A C 1
ATOM 837 O O . ILE A 1 101 ? -10.247 0.821 13.112 1.00 92.06 101 ILE A O 1
ATOM 841 N N . ILE A 1 102 ? -10.166 2.976 13.777 1.00 92.50 102 ILE A N 1
ATOM 842 C CA . ILE A 1 102 ? -8.715 3.021 13.983 1.00 92.50 102 ILE A CA 1
ATOM 843 C C . ILE A 1 102 ? -8.320 1.936 14.983 1.00 92.50 102 ILE A C 1
ATOM 845 O O . ILE A 1 102 ? -7.371 1.193 14.750 1.00 92.50 102 ILE A O 1
ATOM 849 N N . GLY A 1 103 ? -9.071 1.790 16.073 1.00 91.25 103 GLY A N 1
ATOM 850 C CA . GLY A 1 103 ? -8.773 0.788 17.081 1.00 91.25 103 GLY A CA 1
ATOM 851 C C . GLY A 1 103 ? -8.891 -0.635 16.627 1.00 91.25 103 GLY A C 1
ATOM 852 O O . GLY A 1 103 ? -7.949 -1.408 16.783 1.00 91.25 103 GLY A O 1
ATOM 853 N N . GLN A 1 104 ? -10.014 -0.963 16.006 1.00 91.75 104 GLN A N 1
ATOM 854 C CA . GLN A 1 104 ? -10.222 -2.293 15.462 1.00 91.75 104 GLN A CA 1
ATOM 855 C C . GLN A 1 104 ? -9.127 -2.653 14.458 1.00 91.75 104 GLN A C 1
ATOM 857 O O . GLN A 1 104 ? -8.603 -3.766 14.513 1.00 91.75 104 GLN A O 1
ATOM 862 N N . PHE A 1 105 ? -8.714 -1.711 13.604 1.00 94.06 105 PHE A N 1
ATOM 863 C CA . PHE A 1 105 ? -7.601 -1.930 12.685 1.00 94.06 105 PHE A CA 1
ATOM 864 C C . PHE A 1 105 ? -6.301 -2.232 13.436 1.00 94.06 105 PHE A C 1
ATOM 866 O O . PHE A 1 105 ? -5.648 -3.232 13.164 1.00 94.06 105 PHE A O 1
ATOM 873 N N . ILE A 1 106 ? -5.925 -1.410 14.416 1.00 92.12 106 ILE A N 1
ATOM 874 C CA . ILE A 1 106 ? -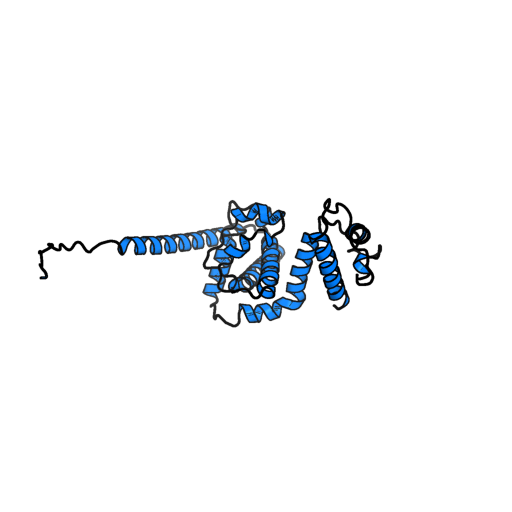4.671 -1.580 15.164 1.00 92.12 106 ILE A CA 1
ATOM 875 C C . ILE A 1 106 ? -4.625 -2.937 15.873 1.00 92.12 106 ILE A C 1
ATOM 877 O O . ILE A 1 106 ? -3.630 -3.659 15.782 1.00 92.12 106 ILE A O 1
ATOM 881 N N . CYS A 1 107 ? -5.715 -3.300 16.545 1.00 89.94 107 CYS A N 1
ATOM 882 C CA . CYS A 1 107 ? -5.802 -4.527 17.331 1.00 89.94 107 CYS A CA 1
ATOM 883 C C . CYS A 1 107 ? -5.838 -5.792 16.465 1.00 89.94 107 CYS A C 1
ATOM 885 O O . CYS A 1 107 ? -5.372 -6.841 16.903 1.00 89.94 107 CYS A O 1
ATOM 887 N N . SER A 1 108 ? -6.345 -5.687 15.234 1.00 89.06 108 SER A N 1
ATOM 888 C CA . SER A 1 108 ? -6.342 -6.781 14.254 1.00 89.06 108 SER A CA 1
ATOM 889 C C . SER A 1 108 ? -5.061 -6.876 13.421 1.00 89.06 108 SER A C 1
ATOM 891 O O . SER A 1 108 ? -4.888 -7.835 12.670 1.00 89.06 108 SER A O 1
ATOM 893 N N . THR A 1 109 ? -4.153 -5.906 13.551 1.00 89.75 109 THR A N 1
ATOM 894 C CA . THR A 1 109 ? -2.922 -5.826 12.760 1.00 89.75 109 THR A CA 1
ATOM 895 C C . THR A 1 109 ? -1.687 -5.864 13.660 1.00 89.75 109 THR A C 1
ATOM 897 O O . THR A 1 109 ? -1.385 -6.889 14.265 1.00 89.75 109 THR A O 1
ATOM 900 N N . TYR A 1 110 ? -0.945 -4.768 13.781 1.00 88.50 110 TYR A N 1
ATOM 901 C CA . TYR A 1 110 ? 0.369 -4.748 14.424 1.00 88.50 110 TYR A CA 1
ATOM 902 C C . TYR A 1 110 ? 0.357 -4.929 15.949 1.00 88.50 110 TYR A C 1
ATOM 904 O O . TYR A 1 110 ? 1.427 -5.097 16.535 1.00 88.50 110 TYR A O 1
ATOM 912 N N . MET A 1 111 ? -0.814 -4.915 16.600 1.00 87.38 111 MET A N 1
ATOM 913 C CA . MET A 1 111 ? -0.960 -5.253 18.026 1.00 87.38 111 MET A CA 1
ATOM 914 C C . MET A 1 111 ? -1.408 -6.697 18.280 1.00 87.38 111 MET A C 1
ATOM 916 O O . MET A 1 111 ? -1.503 -7.107 19.436 1.00 87.38 111 MET A O 1
ATOM 920 N N . LEU A 1 112 ? -1.649 -7.485 17.231 1.00 85.19 112 LEU A N 1
ATOM 921 C CA . LEU A 1 112 ? -2.007 -8.890 17.375 1.00 85.19 112 LEU A CA 1
ATOM 922 C C . LEU A 1 112 ? -0.808 -9.690 17.916 1.00 85.19 112 LEU A C 1
ATOM 924 O O . LEU A 1 112 ? 0.298 -9.625 17.379 1.00 85.19 112 LEU A O 1
ATOM 928 N N . ASP A 1 113 ? -1.014 -10.476 18.975 1.00 82.69 113 ASP A N 1
ATOM 929 C CA . ASP A 1 113 ? 0.094 -11.135 19.684 1.00 82.69 113 ASP A CA 1
ATOM 930 C C . ASP A 1 113 ? 0.917 -12.073 18.784 1.00 82.69 113 ASP A C 1
ATOM 932 O O . ASP A 1 113 ? 2.153 -12.077 18.853 1.00 82.69 113 ASP A O 1
ATOM 936 N N . ASN A 1 114 ? 0.229 -12.798 17.897 1.00 84.19 114 ASN A N 1
ATOM 937 C CA . ASN A 1 114 ? 0.801 -13.808 17.005 1.00 84.19 114 ASN A CA 1
ATOM 938 C C . ASN A 1 114 ? 1.238 -13.263 15.636 1.00 84.19 114 ASN A C 1
ATOM 940 O O . ASN A 1 114 ? 1.567 -14.054 14.753 1.00 84.19 114 ASN A O 1
ATOM 944 N N . ILE A 1 115 ? 1.238 -11.942 15.426 1.00 87.12 115 ILE A N 1
ATOM 945 C CA . ILE A 1 115 ? 1.673 -11.380 14.145 1.00 87.12 115 ILE A CA 1
ATOM 946 C C . ILE A 1 115 ? 3.212 -11.407 14.022 1.00 87.12 115 ILE A C 1
ATOM 948 O O . ILE A 1 115 ? 3.910 -11.176 15.019 1.00 87.12 115 ILE A O 1
ATOM 952 N N . PRO A 1 116 ? 3.773 -11.671 12.825 1.00 87.44 116 PRO A N 1
ATOM 953 C CA . PRO A 1 116 ? 5.211 -11.590 12.576 1.00 87.44 116 PRO A CA 1
ATOM 954 C C . PRO A 1 116 ? 5.826 -10.262 13.033 1.00 87.44 116 PRO A C 1
ATOM 956 O O . PRO A 1 116 ? 5.233 -9.196 12.867 1.00 87.44 116 PRO A O 1
ATOM 959 N N . GLN A 1 117 ? 7.048 -10.309 13.576 1.00 87.38 117 GLN A N 1
ATOM 960 C CA . GLN A 1 117 ? 7.719 -9.140 14.162 1.00 87.38 117 GLN A CA 1
ATOM 961 C C . GLN A 1 117 ? 7.859 -7.972 13.172 1.00 87.38 117 GLN A C 1
ATOM 963 O O . GLN A 1 117 ? 7.780 -6.813 13.567 1.00 87.38 117 GLN A O 1
ATOM 968 N N . GLN A 1 118 ? 8.033 -8.277 11.887 1.00 85.81 118 GLN A N 1
ATOM 969 C CA . GLN A 1 118 ? 8.132 -7.311 10.795 1.00 85.81 118 GLN A CA 1
ATOM 970 C C . GLN A 1 118 ? 6.846 -6.494 10.634 1.00 85.81 118 GLN A C 1
ATOM 972 O O . GLN A 1 118 ? 6.908 -5.313 10.313 1.00 85.81 118 GLN A O 1
ATOM 977 N N . LEU A 1 119 ? 5.689 -7.101 10.905 1.00 88.25 119 LEU A N 1
ATOM 978 C CA . LEU A 1 119 ? 4.388 -6.442 10.839 1.00 88.25 119 LEU A CA 1
ATOM 979 C C . LEU A 1 119 ? 4.004 -5.751 12.151 1.00 88.25 119 LEU A C 1
ATOM 981 O O . LEU A 1 119 ? 2.960 -5.113 12.193 1.00 88.25 119 LEU A O 1
ATOM 985 N N . LYS A 1 120 ? 4.816 -5.835 13.214 1.00 90.06 120 LYS A N 1
ATOM 986 C CA . LYS A 1 120 ? 4.560 -5.102 14.469 1.00 90.06 120 LYS A CA 1
ATOM 987 C C . LYS A 1 120 ? 4.934 -3.621 14.393 1.00 90.06 120 LYS A C 1
ATOM 989 O O . LYS A 1 120 ? 4.551 -2.856 15.273 1.00 90.06 120 LYS A O 1
ATOM 994 N N . ASP A 1 121 ? 5.682 -3.201 13.372 1.00 90.25 121 ASP A N 1
ATOM 995 C CA . ASP A 1 121 ? 6.026 -1.791 13.175 1.00 90.25 121 ASP A CA 1
ATOM 996 C C . ASP A 1 121 ? 4.863 -1.041 12.492 1.00 90.25 121 ASP A C 1
ATOM 998 O O . ASP A 1 121 ? 4.536 -1.346 11.340 1.00 90.25 121 ASP A O 1
ATOM 1002 N N . PRO A 1 122 ? 4.262 -0.018 13.131 1.00 91.38 122 PRO A N 1
ATOM 1003 C CA . PRO A 1 122 ? 3.176 0.755 12.525 1.00 91.38 122 PRO A CA 1
ATOM 1004 C C . PRO A 1 122 ? 3.575 1.446 11.212 1.00 91.38 122 PRO A C 1
ATOM 1006 O O . PRO A 1 122 ? 2.721 1.718 10.369 1.00 91.38 122 PRO A O 1
ATOM 1009 N N . ARG A 1 123 ? 4.871 1.716 10.997 1.00 91.12 123 ARG A N 1
ATOM 1010 C CA . ARG A 1 123 ? 5.376 2.330 9.757 1.00 91.12 123 ARG A CA 1
ATOM 1011 C C . ARG A 1 123 ? 5.198 1.419 8.547 1.00 91.12 123 ARG A C 1
ATOM 1013 O O . ARG A 1 123 ? 4.929 1.919 7.461 1.00 91.12 123 ARG A O 1
ATOM 1020 N N . VAL A 1 124 ? 5.276 0.100 8.737 1.00 91.12 124 VAL A N 1
ATOM 1021 C CA . VAL A 1 124 ? 4.997 -0.867 7.665 1.00 91.12 124 VAL A CA 1
ATOM 1022 C C . VAL A 1 124 ? 3.544 -0.743 7.217 1.00 91.12 124 VAL A C 1
ATOM 1024 O O . VAL A 1 124 ? 3.266 -0.713 6.020 1.00 91.12 124 VAL A O 1
ATOM 1027 N N . TRP A 1 125 ? 2.621 -0.579 8.165 1.00 92.81 125 TRP A N 1
ATOM 1028 C CA . TRP A 1 125 ? 1.202 -0.401 7.867 1.00 92.81 125 TRP A CA 1
ATOM 1029 C C . TRP A 1 125 ? 0.901 0.927 7.188 1.00 92.81 125 TRP A C 1
ATOM 1031 O O . TRP A 1 125 ? 0.096 0.942 6.264 1.00 92.81 125 TRP A O 1
ATOM 1041 N N . LEU A 1 126 ? 1.590 2.016 7.546 1.00 93.69 126 LEU A N 1
ATOM 1042 C CA . LEU A 1 126 ? 1.497 3.261 6.777 1.00 93.69 126 LEU A CA 1
ATOM 1043 C C . LEU A 1 126 ? 1.855 3.029 5.305 1.00 93.69 126 LEU A C 1
ATOM 1045 O O . LEU A 1 126 ? 1.067 3.370 4.427 1.00 93.69 126 LEU A O 1
ATOM 1049 N N . SER A 1 127 ? 2.990 2.385 5.032 1.00 92.56 127 SER A N 1
ATOM 1050 C CA . SER A 1 127 ? 3.408 2.044 3.668 1.00 92.56 127 SER A CA 1
ATOM 1051 C C . SER A 1 127 ? 2.399 1.136 2.952 1.00 92.56 127 SER A C 1
ATOM 1053 O O . SER A 1 127 ? 2.101 1.345 1.777 1.00 92.56 127 SER A O 1
ATOM 1055 N N . VAL A 1 128 ? 1.832 0.131 3.630 1.00 93.19 128 VAL A N 1
ATOM 1056 C CA . VAL A 1 128 ? 0.784 -0.744 3.060 1.00 93.19 128 VAL A CA 1
ATOM 1057 C C . VAL A 1 128 ? -0.479 0.046 2.706 1.00 93.19 128 VAL A C 1
ATOM 1059 O O . VAL A 1 128 ? -0.985 -0.086 1.594 1.00 93.19 128 VAL A O 1
ATOM 1062 N N . LEU A 1 129 ? -0.966 0.900 3.609 1.00 93.81 129 LEU A N 1
ATOM 1063 C CA . LEU A 1 129 ? -2.189 1.682 3.408 1.00 93.81 129 LEU A CA 1
ATOM 1064 C C . LEU A 1 129 ? -2.027 2.708 2.279 1.00 93.81 129 LEU A C 1
ATOM 1066 O O . LEU A 1 129 ? -2.918 2.836 1.442 1.00 93.81 129 LEU A O 1
ATOM 1070 N N . LYS A 1 130 ? -0.874 3.386 2.193 1.00 93.00 130 LYS A N 1
ATOM 1071 C CA . LYS A 1 130 ? -0.558 4.301 1.081 1.00 93.00 130 LYS A CA 1
ATOM 1072 C C . LYS A 1 130 ? -0.626 3.588 -0.268 1.00 93.00 130 LYS A C 1
ATOM 1074 O O . LYS A 1 130 ? -1.306 4.051 -1.184 1.00 93.00 130 LYS A O 1
ATOM 1079 N N . ARG A 1 131 ? 0.028 2.428 -0.373 1.00 91.56 131 ARG A N 1
ATOM 1080 C CA . ARG A 1 131 ? 0.020 1.603 -1.591 1.00 91.56 131 ARG A CA 1
ATOM 1081 C C . ARG A 1 131 ? -1.376 1.088 -1.923 1.00 91.56 131 ARG A C 1
ATOM 1083 O O . ARG A 1 131 ? -1.779 1.144 -3.082 1.00 91.56 131 ARG A O 1
ATOM 1090 N N . LEU A 1 132 ? -2.142 0.649 -0.920 1.00 91.31 132 LEU A N 1
ATOM 1091 C CA . LEU A 1 132 ? -3.531 0.223 -1.104 1.00 91.31 132 LEU A CA 1
ATOM 1092 C C . LEU A 1 132 ? -4.367 1.333 -1.747 1.00 91.31 132 LEU A C 1
ATOM 1094 O O . LEU A 1 132 ? -5.042 1.083 -2.740 1.00 91.31 132 LEU A O 1
ATOM 1098 N N . ILE A 1 133 ? -4.285 2.557 -1.218 1.00 88.88 133 ILE A N 1
ATOM 1099 C CA . ILE A 1 133 ? -5.011 3.717 -1.748 1.00 88.88 133 ILE A CA 1
ATOM 1100 C C . ILE A 1 133 ? -4.664 3.938 -3.220 1.00 88.88 133 ILE A C 1
ATOM 1102 O O . ILE A 1 133 ? -5.569 4.036 -4.048 1.00 88.88 133 ILE A O 1
ATOM 1106 N N . ILE A 1 134 ? -3.372 3.985 -3.560 1.00 87.31 134 ILE A N 1
ATOM 1107 C CA . ILE A 1 134 ? -2.938 4.198 -4.946 1.00 87.31 134 ILE A CA 1
ATOM 1108 C C . ILE A 1 134 ? -3.495 3.113 -5.865 1.00 87.31 134 ILE A C 1
ATOM 1110 O O . ILE A 1 134 ? -4.064 3.430 -6.907 1.00 87.31 134 ILE A O 1
ATOM 1114 N N . ARG A 1 135 ? -3.403 1.844 -5.468 1.00 86.62 135 ARG A N 1
ATOM 1115 C CA . ARG A 1 135 ? -3.823 0.701 -6.292 1.00 86.62 135 ARG A CA 1
ATOM 1116 C C . ARG A 1 135 ? -5.337 0.584 -6.438 1.00 86.62 135 ARG A C 1
ATOM 1118 O O . ARG A 1 135 ? -5.816 0.189 -7.495 1.00 86.62 135 ARG A O 1
ATOM 1125 N N . VAL A 1 136 ? -6.097 0.930 -5.402 1.00 82.31 136 VAL A N 1
ATOM 1126 C CA . VAL A 1 136 ? -7.565 0.869 -5.419 1.00 82.31 136 VAL A CA 1
ATOM 1127 C C . VAL A 1 136 ? -8.156 2.046 -6.190 1.00 82.31 136 VAL A C 1
ATOM 1129 O O . VAL A 1 136 ? -9.018 1.845 -7.044 1.00 82.31 136 VAL A O 1
ATOM 1132 N N . ILE A 1 137 ? -7.694 3.269 -5.919 1.00 73.19 137 ILE A N 1
ATOM 1133 C CA . ILE A 1 137 ? -8.265 4.480 -6.524 1.00 73.19 137 ILE A CA 1
ATOM 1134 C C . ILE A 1 137 ? -7.954 4.536 -8.016 1.00 73.19 137 ILE A C 1
ATOM 1136 O O . ILE A 1 137 ? -8.833 4.847 -8.817 1.00 73.19 137 ILE A O 1
ATOM 1140 N N . THR A 1 138 ? -6.736 4.166 -8.420 1.00 69.38 138 THR A N 1
ATOM 1141 C CA . THR A 1 138 ? -6.383 4.107 -9.849 1.00 69.38 138 THR A CA 1
ATOM 1142 C C . THR A 1 138 ? -7.177 3.054 -10.620 1.00 69.38 138 THR A C 1
ATOM 1144 O O . THR A 1 138 ? -7.364 3.196 -11.827 1.00 69.38 138 THR A O 1
ATOM 1147 N N . ALA A 1 139 ? -7.689 2.029 -9.937 1.00 73.81 139 ALA A N 1
ATOM 1148 C CA . ALA A 1 139 ? -8.472 0.955 -10.533 1.00 73.81 139 ALA A CA 1
ATOM 1149 C C . ALA A 1 139 ? -9.998 1.196 -10.508 1.00 73.81 139 ALA A C 1
ATOM 1151 O O . ALA A 1 139 ? -10.742 0.314 -10.935 1.00 73.81 139 ALA A O 1
ATOM 1152 N N . ASN A 1 140 ? -10.465 2.368 -10.048 1.00 71.12 140 ASN A N 1
ATOM 1153 C CA . ASN A 1 140 ? -11.886 2.744 -9.965 1.00 71.12 140 ASN A CA 1
ATOM 1154 C C . ASN A 1 140 ? -12.755 1.685 -9.258 1.00 71.12 140 ASN A C 1
ATOM 1156 O O . ASN A 1 140 ? -13.766 1.207 -9.777 1.00 71.12 140 ASN A O 1
ATOM 1160 N N . ILE A 1 141 ? -12.285 1.261 -8.090 1.00 77.00 141 ILE A N 1
ATOM 1161 C CA . ILE A 1 141 ? -12.860 0.176 -7.301 1.00 77.00 141 ILE A CA 1
ATOM 1162 C C . ILE A 1 141 ? -13.958 0.695 -6.358 1.00 77.00 141 ILE A C 1
ATOM 1164 O O . ILE A 1 141 ? -13.869 1.812 -5.856 1.00 77.00 141 ILE A O 1
ATOM 1168 N N . ASP A 1 142 ? -14.961 -0.143 -6.065 1.00 81.94 142 ASP A N 1
ATOM 1169 C CA . ASP A 1 142 ? -15.956 0.135 -5.021 1.00 81.94 142 ASP A CA 1
ATOM 1170 C C . ASP A 1 142 ? -15.301 0.214 -3.630 1.00 81.94 142 ASP A C 1
ATOM 1172 O O . ASP A 1 142 ? -14.675 -0.729 -3.142 1.00 81.94 142 ASP A O 1
ATOM 1176 N N . LEU A 1 143 ? -15.464 1.363 -2.979 1.00 85.56 143 LEU A N 1
ATOM 1177 C CA . LEU A 1 143 ? -14.863 1.667 -1.685 1.00 85.56 143 LEU A CA 1
ATOM 1178 C C . LEU A 1 143 ? -15.663 1.095 -0.502 1.00 85.56 143 LEU A C 1
ATOM 1180 O O . LEU A 1 143 ? -15.160 1.079 0.625 1.00 85.56 143 LEU A O 1
ATOM 1184 N N . ASN A 1 144 ? -16.885 0.605 -0.736 1.00 88.00 144 ASN A N 1
ATOM 1185 C CA . ASN A 1 144 ? -17.744 -0.013 0.280 1.00 88.00 144 ASN A CA 1
ATOM 1186 C C . ASN A 1 144 ? -17.514 -1.526 0.422 1.00 88.00 144 ASN A C 1
ATOM 1188 O O . ASN A 1 144 ? -18.385 -2.260 0.884 1.00 88.00 144 ASN A O 1
ATOM 1192 N N . VAL A 1 145 ? -16.334 -1.991 0.028 1.00 90.69 145 VAL A N 1
ATOM 1193 C CA . VAL A 1 145 ? -15.911 -3.389 0.122 1.00 90.69 145 VAL A CA 1
ATOM 1194 C C . VAL A 1 145 ? -15.003 -3.562 1.348 1.00 90.69 145 VAL A C 1
ATOM 1196 O O . VAL A 1 145 ? -14.210 -2.657 1.631 1.00 90.69 145 VAL A O 1
ATOM 1199 N N . PRO A 1 146 ? -15.077 -4.689 2.083 1.00 93.44 146 PRO A N 1
ATOM 1200 C CA . PRO A 1 146 ? -14.152 -4.992 3.174 1.00 93.44 146 PRO A CA 1
ATOM 1201 C C . PRO A 1 146 ? -12.684 -4.885 2.752 1.00 93.44 146 PRO A C 1
ATOM 1203 O O . PRO A 1 146 ? -12.261 -5.464 1.748 1.00 93.44 146 PRO A O 1
ATOM 1206 N N . MET A 1 147 ? -11.879 -4.179 3.549 1.00 93.06 147 MET A N 1
ATOM 1207 C CA . MET A 1 147 ? -10.442 -4.007 3.306 1.00 93.06 147 MET A CA 1
ATOM 1208 C C . MET A 1 147 ? -9.708 -5.354 3.266 1.00 93.06 147 MET A C 1
ATOM 1210 O O . MET A 1 147 ? -8.774 -5.526 2.479 1.00 93.06 147 MET A O 1
ATOM 1214 N N . GLN A 1 148 ? -10.167 -6.321 4.065 1.00 93.31 148 GLN A N 1
ATOM 1215 C CA . GLN A 1 148 ? -9.605 -7.668 4.149 1.00 93.31 148 GLN A CA 1
ATOM 1216 C C . GLN A 1 148 ? -9.505 -8.360 2.780 1.00 93.31 148 GLN A C 1
ATOM 1218 O O . GLN A 1 148 ? -8.503 -9.015 2.497 1.00 93.31 148 GLN A O 1
ATOM 1223 N N . ILE A 1 149 ? -10.484 -8.151 1.892 1.00 91.75 149 ILE A N 1
ATOM 1224 C CA . ILE A 1 149 ? -10.495 -8.744 0.545 1.00 91.75 149 ILE A CA 1
ATOM 1225 C C . ILE A 1 149 ? -9.265 -8.303 -0.259 1.00 91.75 149 ILE A C 1
ATOM 1227 O O . ILE A 1 149 ? -8.666 -9.105 -0.971 1.00 91.75 149 ILE A O 1
ATOM 1231 N N . TYR A 1 150 ? -8.846 -7.043 -0.123 1.00 91.25 150 TYR A N 1
ATOM 1232 C CA . TYR A 1 150 ? -7.657 -6.524 -0.803 1.00 91.25 150 TYR A CA 1
ATOM 1233 C C . TYR A 1 150 ? -6.364 -6.925 -0.104 1.00 91.25 150 TYR A C 1
ATOM 1235 O O . TYR A 1 150 ? -5.349 -7.115 -0.771 1.00 91.25 150 TYR A O 1
ATOM 1243 N N . MET A 1 151 ? -6.387 -7.102 1.218 1.00 90.88 151 MET A N 1
ATOM 1244 C CA . MET A 1 151 ? -5.225 -7.635 1.934 1.00 90.88 151 MET A CA 1
ATOM 1245 C C . MET A 1 151 ? -4.912 -9.058 1.481 1.00 90.88 151 MET A C 1
ATOM 1247 O O . MET A 1 151 ? -3.754 -9.373 1.259 1.00 90.88 151 MET A O 1
ATOM 1251 N N . GLN A 1 152 ? -5.920 -9.886 1.209 1.00 90.25 152 GLN A N 1
ATOM 1252 C CA . GLN A 1 152 ? -5.721 -11.275 0.778 1.00 90.25 152 GLN A CA 1
ATOM 1253 C C . GLN A 1 152 ? -5.308 -11.444 -0.697 1.00 90.25 152 GLN A C 1
ATOM 1255 O O . GLN A 1 152 ? -5.019 -12.557 -1.138 1.00 90.25 152 GLN A O 1
ATOM 1260 N N . ARG A 1 153 ? -5.254 -10.363 -1.485 1.00 88.00 153 ARG A N 1
ATOM 1261 C CA . ARG A 1 153 ? -4.860 -10.421 -2.898 1.00 88.00 153 ARG A CA 1
ATOM 1262 C C . ARG A 1 153 ? -3.348 -10.515 -3.068 1.00 88.00 153 ARG A C 1
ATOM 1264 O O . ARG A 1 153 ? -2.636 -9.521 -2.963 1.00 88.00 153 ARG A O 1
ATOM 1271 N N . THR A 1 154 ? -2.862 -11.701 -3.418 1.00 86.25 154 THR A N 1
ATOM 1272 C CA . THR A 1 154 ? -1.430 -11.957 -3.639 1.00 86.25 154 THR A CA 1
ATOM 1273 C C . THR A 1 154 ? -0.839 -11.174 -4.808 1.00 86.25 154 THR A C 1
ATOM 1275 O O . THR A 1 154 ? 0.355 -10.917 -4.819 1.00 86.25 154 THR A O 1
ATOM 1278 N N . ASP A 1 155 ? -1.652 -10.748 -5.775 1.00 84.12 155 ASP A N 1
ATOM 1279 C CA . ASP A 1 155 ? -1.188 -9.963 -6.919 1.00 84.12 155 ASP A CA 1
ATOM 1280 C C . ASP A 1 155 ? -0.892 -8.496 -6.576 1.00 84.12 155 ASP A C 1
ATOM 1282 O O . ASP A 1 155 ? -0.232 -7.807 -7.352 1.00 84.12 155 ASP A O 1
ATOM 1286 N N . LEU A 1 156 ? -1.370 -8.014 -5.424 1.00 85.69 156 LEU A N 1
ATOM 1287 C CA . LEU A 1 156 ? -1.109 -6.652 -4.975 1.00 85.69 156 LEU A CA 1
ATOM 1288 C C . LEU A 1 156 ? 0.203 -6.553 -4.202 1.00 85.69 156 LEU A C 1
ATOM 1290 O O . LEU A 1 156 ? 0.831 -5.506 -4.220 1.00 85.69 156 LEU A O 1
ATOM 1294 N N . TRP A 1 157 ? 0.646 -7.594 -3.511 1.00 88.62 157 TRP A N 1
ATOM 1295 C CA . TRP A 1 157 ? 1.716 -7.463 -2.522 1.00 88.62 157 TRP A CA 1
ATOM 1296 C C . TRP A 1 157 ? 3.036 -8.056 -3.007 1.00 88.62 157 TRP A C 1
ATOM 1298 O O . TRP A 1 157 ? 3.069 -8.924 -3.872 1.00 88.62 157 TRP A O 1
ATOM 1308 N N . ASN A 1 158 ? 4.146 -7.574 -2.454 1.00 86.19 158 ASN A N 1
ATOM 1309 C CA . ASN A 1 158 ? 5.443 -8.208 -2.657 1.00 86.19 158 ASN A CA 1
ATOM 1310 C C . ASN A 1 158 ? 5.532 -9.543 -1.886 1.00 86.19 158 ASN A C 1
ATOM 1312 O O . ASN A 1 158 ? 4.734 -9.810 -0.986 1.00 86.19 158 ASN A O 1
ATOM 1316 N N . GLU A 1 159 ? 6.523 -10.377 -2.214 1.00 81.38 159 GLU A N 1
ATOM 1317 C CA . GLU A 1 159 ? 6.713 -11.691 -1.572 1.00 81.38 159 GLU A CA 1
ATOM 1318 C C . GLU A 1 159 ? 6.858 -11.593 -0.044 1.00 81.38 159 GLU A C 1
ATOM 1320 O O . GLU A 1 159 ? 6.333 -12.444 0.678 1.00 81.38 159 GLU A O 1
ATOM 1325 N N . ASP A 1 160 ? 7.490 -10.521 0.449 1.00 82.88 160 ASP A N 1
ATOM 1326 C CA . ASP A 1 160 ? 7.708 -10.289 1.878 1.00 82.88 160 ASP A CA 1
ATOM 1327 C C . ASP A 1 160 ? 6.401 -10.119 2.657 1.00 82.88 160 ASP A C 1
ATOM 1329 O O . ASP A 1 160 ? 6.329 -10.539 3.811 1.00 82.88 160 ASP A O 1
ATOM 1333 N N . LEU A 1 161 ? 5.374 -9.516 2.053 1.00 85.50 161 LEU A N 1
ATOM 1334 C CA . LEU A 1 161 ? 4.056 -9.354 2.664 1.00 85.50 161 LEU A CA 1
ATOM 1335 C C . LEU A 1 161 ? 3.123 -10.531 2.340 1.00 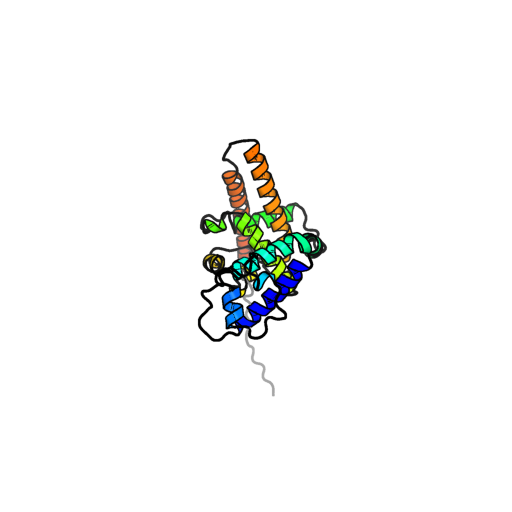85.50 161 LEU A C 1
ATOM 1337 O O . LEU A 1 161 ? 2.357 -10.932 3.215 1.00 85.50 161 LEU A O 1
ATOM 1341 N N . ILE A 1 162 ? 3.219 -11.124 1.138 1.00 87.56 162 ILE A N 1
ATOM 1342 C CA . ILE A 1 162 ? 2.411 -12.291 0.724 1.00 87.56 162 ILE A CA 1
ATOM 1343 C C . ILE A 1 162 ? 2.513 -13.425 1.748 1.00 87.56 162 ILE A C 1
ATOM 1345 O O . ILE A 1 162 ? 1.500 -13.998 2.145 1.00 87.56 162 ILE A O 1
ATOM 1349 N N . GLN A 1 163 ? 3.726 -13.729 2.211 1.00 87.12 163 GLN A N 1
ATOM 1350 C CA . GLN A 1 163 ? 3.972 -14.802 3.182 1.00 87.12 163 GLN A CA 1
ATOM 1351 C C . GLN A 1 163 ? 3.302 -14.583 4.551 1.00 87.12 163 GLN A C 1
ATOM 1353 O O . GLN A 1 163 ? 3.268 -15.501 5.369 1.00 87.12 163 GLN A O 1
ATOM 1358 N N . TYR A 1 164 ? 2.795 -13.378 4.826 1.00 87.44 164 TYR A N 1
ATOM 1359 C CA . TYR A 1 164 ? 2.184 -13.022 6.103 1.00 87.44 164 TYR A CA 1
ATOM 1360 C C . TYR A 1 164 ? 0.688 -12.712 6.011 1.00 87.44 164 TYR A C 1
ATOM 1362 O O . TYR A 1 164 ? 0.085 -12.412 7.040 1.00 87.44 164 TYR A O 1
ATOM 1370 N N . LEU A 1 165 ? 0.074 -12.805 4.825 1.00 84.56 165 LEU A N 1
ATOM 1371 C CA . LEU A 1 165 ? -1.341 -12.463 4.636 1.00 84.56 165 LEU A CA 1
ATOM 1372 C C . LEU A 1 165 ? -2.278 -13.297 5.516 1.00 84.56 165 LEU A C 1
ATOM 1374 O O . LEU A 1 165 ? -3.273 -12.770 6.004 1.00 84.56 165 LEU A O 1
ATOM 1378 N N . ASP A 1 166 ? -1.921 -14.551 5.795 1.00 84.75 166 ASP A N 1
ATOM 1379 C CA . ASP A 1 166 ? -2.707 -15.453 6.647 1.00 84.75 166 ASP A CA 1
ATOM 1380 C C . ASP A 1 166 ? -2.793 -14.990 8.114 1.00 84.75 166 ASP A C 1
ATOM 1382 O O . ASP A 1 166 ? -3.703 -15.388 8.840 1.00 84.75 166 ASP A O 1
ATOM 1386 N N . PHE A 1 167 ? -1.866 -14.138 8.566 1.00 84.75 167 PHE A N 1
ATOM 1387 C CA . PHE A 1 167 ? -1.885 -13.560 9.916 1.00 84.75 167 PHE A CA 1
ATOM 1388 C C . PHE A 1 167 ? -2.721 -12.279 10.001 1.00 84.75 167 PHE A C 1
ATOM 1390 O O . PHE A 1 167 ? -2.982 -11.791 11.101 1.00 84.75 167 PHE A O 1
ATOM 1397 N N . ILE A 1 168 ? -3.115 -11.713 8.859 1.00 84.62 168 ILE A N 1
ATOM 1398 C CA . ILE A 1 168 ? -3.859 -10.460 8.777 1.00 84.62 168 ILE A CA 1
ATOM 1399 C C . ILE A 1 168 ? -5.348 -10.795 8.759 1.00 84.62 168 ILE A C 1
ATOM 1401 O O . ILE A 1 168 ? -5.844 -11.402 7.810 1.00 84.62 168 ILE A O 1
ATOM 1405 N N . ASN A 1 169 ? -6.068 -10.385 9.802 1.00 87.75 169 ASN A N 1
ATOM 1406 C CA . ASN A 1 169 ? -7.509 -10.600 9.910 1.00 87.75 169 ASN A CA 1
ATOM 1407 C C . ASN A 1 169 ? -8.222 -9.319 10.345 1.00 87.75 169 ASN A C 1
ATOM 1409 O O . ASN A 1 169 ? -8.554 -9.137 11.516 1.00 87.75 169 ASN A O 1
ATOM 1413 N N . ILE A 1 170 ? -8.417 -8.419 9.389 1.00 91.31 170 ILE A N 1
ATOM 1414 C CA . ILE A 1 170 ? -9.084 -7.138 9.591 1.00 91.31 170 ILE A CA 1
ATOM 1415 C C . ILE A 1 170 ? -10.599 -7.366 9.625 1.00 91.31 170 ILE A C 1
ATOM 1417 O O . ILE A 1 170 ? -11.140 -8.086 8.792 1.00 91.31 170 ILE A O 1
ATOM 1421 N N . ASN A 1 171 ? -11.287 -6.728 10.575 1.00 90.31 171 ASN A N 1
ATOM 1422 C CA . ASN A 1 171 ? -12.743 -6.816 10.708 1.00 90.31 171 ASN A CA 1
ATOM 1423 C C . ASN A 1 171 ? -13.456 -6.397 9.405 1.00 90.31 171 ASN A C 1
ATOM 1425 O O . ASN A 1 171 ? -13.139 -5.346 8.851 1.00 90.31 171 ASN A O 1
ATOM 1429 N N . ASP A 1 172 ? -14.457 -7.163 8.959 1.00 90.44 172 ASP A N 1
ATOM 1430 C CA . ASP A 1 172 ? -15.187 -6.910 7.703 1.00 90.44 172 ASP A CA 1
ATOM 1431 C C . ASP A 1 172 ? -15.907 -5.552 7.658 1.00 90.44 172 ASP A C 1
ATOM 1433 O O . ASP A 1 172 ? -16.144 -5.005 6.581 1.00 90.44 172 ASP A O 1
ATOM 1437 N N . ASN A 1 173 ? -16.212 -4.965 8.819 1.00 90.25 173 ASN A N 1
ATOM 1438 C CA . ASN A 1 173 ? -16.784 -3.619 8.912 1.00 90.25 173 ASN A CA 1
ATOM 1439 C C . ASN A 1 173 ? -15.764 -2.517 8.577 1.00 90.25 173 ASN A C 1
ATOM 1441 O O . ASN A 1 173 ? -16.132 -1.360 8.356 1.00 90.25 173 ASN A O 1
ATOM 1445 N N . ILE A 1 174 ? -14.473 -2.850 8.535 1.00 92.44 174 ILE A N 1
ATOM 1446 C CA . ILE A 1 174 ? -13.429 -1.951 8.063 1.00 92.44 174 ILE A CA 1
ATOM 1447 C C . ILE A 1 174 ? -13.384 -2.045 6.541 1.00 92.44 174 ILE A C 1
ATOM 1449 O O . ILE A 1 174 ? -12.769 -2.929 5.947 1.00 92.44 174 ILE A O 1
ATOM 1453 N N . LEU A 1 175 ? -14.060 -1.094 5.908 1.00 92.06 175 LEU A N 1
ATOM 1454 C CA . LEU A 1 175 ? -14.150 -0.976 4.462 1.00 92.06 175 LEU A CA 1
ATOM 1455 C C . LEU A 1 175 ? -12.951 -0.217 3.884 1.00 92.06 175 LEU A C 1
ATOM 1457 O O . LEU A 1 175 ? -12.279 0.553 4.574 1.00 92.06 175 LEU A O 1
ATOM 1461 N N . VAL A 1 176 ? -12.721 -0.373 2.584 1.00 90.62 176 VAL A N 1
ATOM 1462 C CA . VAL A 1 176 ? -11.654 0.325 1.852 1.00 90.62 176 VAL A CA 1
ATOM 1463 C C . VAL A 1 176 ? -11.777 1.848 1.961 1.00 90.62 176 VAL A C 1
ATOM 1465 O O . VAL A 1 176 ? -10.766 2.540 2.085 1.00 90.62 176 VAL A O 1
ATOM 1468 N N . ARG A 1 177 ? -12.991 2.403 2.021 1.00 87.56 177 ARG A N 1
ATOM 1469 C CA . ARG A 1 177 ? -13.190 3.843 2.264 1.00 87.56 177 ARG A CA 1
ATOM 1470 C C . ARG A 1 177 ? -12.566 4.339 3.578 1.00 87.56 177 ARG A C 1
ATOM 1472 O O . ARG A 1 177 ? -12.173 5.494 3.671 1.00 87.56 177 ARG A O 1
ATOM 1479 N N . HIS A 1 178 ? -12.410 3.474 4.584 1.00 90.44 178 HIS A N 1
ATOM 1480 C CA . HIS A 1 178 ? -11.839 3.847 5.882 1.00 90.44 178 HIS A CA 1
ATOM 1481 C C . HIS A 1 178 ? -10.305 3.972 5.866 1.00 90.44 178 HIS A C 1
ATOM 1483 O O . HIS A 1 178 ? -9.720 4.430 6.848 1.00 90.44 178 HIS A O 1
ATOM 1489 N N . THR A 1 179 ? -9.640 3.600 4.764 1.00 91.56 179 THR A N 1
ATOM 1490 C CA . THR A 1 179 ? -8.170 3.555 4.667 1.00 91.56 179 THR A CA 1
ATOM 1491 C C . THR A 1 179 ? -7.510 4.883 5.041 1.00 91.56 179 THR A C 1
ATOM 1493 O O . THR A 1 179 ? -6.522 4.892 5.772 1.00 91.56 179 THR A O 1
ATOM 1496 N N . TYR A 1 180 ? -8.065 6.013 4.587 1.00 89.06 180 TYR A N 1
ATOM 1497 C CA . TYR A 1 180 ? -7.492 7.333 4.870 1.00 89.06 180 TYR A CA 1
ATOM 1498 C C . TYR A 1 180 ? -7.612 7.728 6.349 1.00 89.06 180 TYR A C 1
ATOM 1500 O O . TYR A 1 180 ? -6.650 8.224 6.932 1.00 89.06 180 TYR A O 1
ATOM 1508 N N . VAL A 1 181 ? -8.758 7.446 6.978 1.00 90.25 181 VAL A N 1
ATOM 1509 C CA . VAL A 1 181 ? -8.979 7.699 8.414 1.00 90.25 181 VAL A CA 1
ATOM 1510 C C . VAL A 1 181 ? -8.015 6.869 9.265 1.00 90.25 181 VAL A C 1
ATOM 1512 O O . VAL A 1 181 ? -7.420 7.384 10.210 1.00 90.25 181 VAL A O 1
ATOM 1515 N N . ILE A 1 182 ? -7.814 5.599 8.904 1.00 93.56 182 ILE A N 1
ATOM 1516 C CA . ILE A 1 182 ? -6.854 4.716 9.579 1.00 93.56 182 ILE A CA 1
ATOM 1517 C C . ILE A 1 182 ? -5.430 5.261 9.437 1.00 93.56 182 ILE A C 1
ATOM 1519 O O . ILE A 1 182 ? -4.696 5.324 10.422 1.00 93.56 182 ILE A O 1
ATOM 1523 N N . LEU A 1 183 ? -5.051 5.688 8.231 1.00 93.31 183 LEU A N 1
ATOM 1524 C CA . LEU A 1 183 ? -3.736 6.260 7.957 1.00 93.31 183 LEU A CA 1
ATOM 1525 C C . LEU A 1 183 ? -3.474 7.511 8.811 1.00 93.31 183 LEU A C 1
ATOM 1527 O O . LEU A 1 183 ? -2.444 7.565 9.483 1.00 93.31 183 LEU A O 1
ATOM 1531 N N . GLU A 1 184 ? -4.408 8.472 8.858 1.00 90.19 184 GLU A N 1
ATOM 1532 C CA . GLU A 1 184 ? -4.288 9.660 9.724 1.00 90.19 184 GLU A CA 1
ATOM 1533 C C . GLU A 1 184 ? -4.186 9.269 11.212 1.00 90.19 184 GLU A C 1
ATOM 1535 O O . GLU A 1 184 ? -3.356 9.817 11.943 1.00 90.19 184 GLU A O 1
ATOM 1540 N N . GLY A 1 185 ? -4.970 8.281 11.656 1.00 90.69 185 GLY A N 1
ATOM 1541 C CA . GLY A 1 185 ? -4.936 7.778 13.031 1.00 90.69 185 GLY A CA 1
ATOM 1542 C C . GLY A 1 185 ? -3.587 7.170 13.432 1.00 90.69 185 GLY A C 1
ATOM 1543 O O . GLY A 1 185 ? -3.077 7.437 14.525 1.00 90.69 185 GLY A O 1
ATOM 1544 N N . ILE A 1 186 ? -2.970 6.383 12.546 1.00 93.50 186 ILE A N 1
ATOM 1545 C CA . ILE A 1 186 ? -1.644 5.793 12.785 1.00 93.50 186 ILE A CA 1
ATOM 1546 C C . ILE A 1 186 ? -0.556 6.878 12.766 1.00 93.50 186 ILE A C 1
ATOM 1548 O O . ILE A 1 186 ? 0.303 6.887 13.653 1.00 93.50 186 ILE A O 1
ATOM 1552 N N . GLU A 1 187 ? -0.600 7.819 11.810 1.00 91.94 187 GLU A N 1
ATOM 1553 C CA . GLU A 1 187 ? 0.330 8.960 11.750 1.00 91.94 187 GLU A CA 1
ATOM 1554 C C . GLU A 1 187 ? 0.288 9.779 13.054 1.00 91.94 187 GLU A C 1
ATOM 1556 O O . GLU A 1 187 ? 1.336 10.094 13.628 1.00 91.94 187 GLU A O 1
ATOM 1561 N N . ALA A 1 188 ? -0.911 10.073 13.566 1.00 89.31 188 ALA A N 1
ATOM 1562 C CA . ALA A 1 188 ? -1.097 10.821 14.807 1.00 89.31 188 ALA A CA 1
ATOM 1563 C C . ALA A 1 188 ? -0.518 10.089 16.030 1.00 89.31 188 ALA A C 1
ATOM 1565 O O . ALA A 1 188 ? 0.193 10.704 16.831 1.00 89.31 188 ALA A O 1
ATOM 1566 N N . LYS A 1 189 ? -0.756 8.775 16.156 1.00 86.06 189 LYS A N 1
ATOM 1567 C CA . LYS A 1 189 ? -0.200 7.959 17.252 1.00 86.06 189 LYS A CA 1
ATOM 1568 C C . LYS A 1 189 ? 1.330 7.899 17.201 1.00 86.06 189 LYS A C 1
ATOM 1570 O O . LYS A 1 189 ? 1.981 8.048 18.231 1.00 86.06 189 LYS A O 1
ATOM 1575 N N . LEU A 1 190 ? 1.927 7.762 16.014 1.00 87.75 190 LEU A N 1
ATOM 1576 C CA . LEU A 1 190 ? 3.388 7.807 15.864 1.00 87.75 190 LEU A CA 1
ATOM 1577 C C . LEU A 1 190 ? 3.971 9.180 16.229 1.00 87.75 190 LEU A C 1
ATOM 1579 O O . LEU A 1 190 ? 5.004 9.256 16.897 1.00 87.75 190 LEU A O 1
ATOM 1583 N N . ALA A 1 191 ? 3.315 10.268 15.821 1.00 86.50 191 ALA A N 1
ATOM 1584 C CA . ALA A 1 191 ? 3.745 11.621 16.163 1.00 86.50 191 ALA A CA 1
ATOM 1585 C C . ALA A 1 191 ? 3.680 11.884 17.678 1.00 86.50 191 ALA A C 1
ATOM 1587 O O . ALA A 1 191 ? 4.577 12.532 18.224 1.00 86.50 191 ALA A O 1
ATOM 1588 N N . LEU A 1 192 ? 2.653 11.362 18.357 1.00 82.12 192 LEU A N 1
ATOM 1589 C CA . LEU A 1 192 ? 2.520 11.432 19.812 1.00 82.12 192 LEU A CA 1
ATOM 1590 C C . LEU A 1 192 ? 3.650 10.663 20.514 1.00 82.12 192 LEU A C 1
ATOM 1592 O O . LEU A 1 192 ? 4.334 11.239 21.359 1.00 82.12 192 LEU A O 1
ATOM 1596 N N . ASN A 1 193 ? 3.917 9.422 20.096 1.00 75.00 193 ASN A N 1
ATOM 1597 C CA . ASN A 1 193 ? 4.983 8.591 20.668 1.00 75.00 193 ASN A CA 1
ATOM 1598 C C . ASN A 1 193 ? 6.370 9.223 20.496 1.00 75.00 193 ASN A C 1
ATOM 1600 O O . ASN A 1 193 ? 7.212 9.141 21.389 1.00 75.00 193 ASN A O 1
ATOM 1604 N N . ASN A 1 194 ? 6.628 9.873 19.360 1.00 74.62 194 ASN A N 1
ATOM 1605 C CA . ASN A 1 194 ? 7.895 10.567 19.139 1.00 74.62 194 ASN A CA 1
ATOM 1606 C C . ASN A 1 194 ? 8.049 11.771 20.077 1.00 74.62 194 ASN A C 1
ATOM 1608 O O . ASN A 1 194 ? 9.122 11.953 20.645 1.00 74.62 194 ASN A O 1
ATOM 1612 N N . LYS A 1 195 ? 6.987 12.557 20.300 1.00 71.50 195 LYS A N 1
ATOM 1613 C CA . LYS A 1 195 ? 7.011 13.668 21.267 1.00 71.50 195 LYS A CA 1
ATOM 1614 C C . LYS A 1 195 ? 7.235 13.164 22.694 1.00 71.50 195 LYS A C 1
ATOM 1616 O O . LYS A 1 195 ? 8.151 13.629 23.361 1.00 71.50 195 LYS A O 1
ATOM 1621 N N . LEU A 1 196 ? 6.486 12.147 23.119 1.00 62.34 196 LEU A N 1
ATOM 1622 C CA . LEU A 1 196 ? 6.598 11.569 24.461 1.00 62.34 196 LEU A CA 1
ATOM 1623 C C . LEU A 1 196 ? 7.965 10.934 24.728 1.00 62.34 196 LEU A C 1
ATOM 1625 O O . LEU A 1 196 ? 8.503 11.123 25.809 1.00 62.34 196 LEU A O 1
ATOM 1629 N N . ASN A 1 197 ? 8.579 10.265 23.748 1.00 57.38 197 ASN A N 1
ATOM 1630 C CA . ASN A 1 197 ? 9.940 9.732 23.891 1.00 57.38 197 ASN A CA 1
ATOM 1631 C C . ASN A 1 197 ? 11.023 10.820 23.936 1.00 57.38 197 ASN A C 1
ATOM 1633 O O . ASN A 1 197 ? 12.116 10.575 24.448 1.00 57.38 197 ASN A O 1
ATOM 1637 N N . THR A 1 198 ? 10.735 12.010 23.403 1.00 59.16 198 THR A N 1
ATOM 1638 C CA . THR A 1 198 ? 11.630 13.169 23.522 1.00 59.16 198 THR A CA 1
ATOM 1639 C C . THR A 1 198 ? 11.496 13.822 24.903 1.00 59.16 198 THR A C 1
ATOM 1641 O O . THR A 1 198 ? 12.485 14.326 25.432 1.00 59.16 198 THR A O 1
ATOM 1644 N N . ASP A 1 199 ? 10.307 13.733 25.511 1.00 54.16 199 ASP A N 1
ATOM 1645 C CA . ASP A 1 199 ? 9.976 14.401 26.771 1.00 54.16 199 ASP A CA 1
ATOM 1646 C C . ASP A 1 199 ? 10.050 13.492 28.018 1.00 54.16 199 ASP A C 1
ATOM 1648 O O . ASP A 1 199 ? 10.242 14.015 29.110 1.00 54.16 199 ASP A O 1
ATOM 1652 N N . ASN A 1 200 ? 9.958 12.156 27.908 1.00 47.06 200 ASN A N 1
ATOM 1653 C CA . ASN A 1 200 ? 10.022 11.214 29.038 1.00 47.06 200 ASN A CA 1
ATOM 1654 C C . ASN A 1 200 ? 10.459 9.783 28.636 1.00 47.06 200 ASN A C 1
ATOM 1656 O O . ASN A 1 200 ? 9.809 9.100 27.849 1.00 47.06 200 ASN A O 1
ATOM 1660 N N . LYS A 1 201 ? 11.519 9.263 29.280 1.00 45.94 201 LYS A N 1
ATOM 1661 C CA . LYS A 1 201 ? 11.846 7.821 29.333 1.00 45.94 201 LYS A CA 1
ATOM 1662 C C . LYS A 1 201 ? 10.873 7.103 30.283 1.00 45.94 201 LYS A C 1
ATOM 1664 O O . LYS A 1 201 ? 11.205 6.927 31.452 1.00 45.94 201 LYS A O 1
ATOM 1669 N N . THR A 1 202 ? 9.721 6.635 29.810 1.00 44.78 202 THR A N 1
ATOM 1670 C CA . THR A 1 202 ? 8.883 5.694 30.585 1.00 44.78 202 THR A CA 1
ATOM 1671 C C . THR A 1 202 ? 8.099 4.753 29.668 1.00 44.78 202 THR A C 1
ATOM 1673 O O . THR A 1 202 ? 7.200 5.167 28.946 1.00 44.78 202 THR A O 1
ATOM 1676 N N . ASN A 1 203 ? 8.450 3.466 29.735 1.00 44.28 203 ASN A N 1
ATOM 1677 C CA . ASN A 1 203 ? 7.840 2.342 29.024 1.00 44.28 203 ASN A CA 1
ATOM 1678 C C . ASN A 1 203 ? 6.486 1.943 29.650 1.00 44.28 203 ASN A C 1
ATOM 1680 O O . ASN A 1 203 ? 6.477 0.989 30.412 1.00 44.28 203 ASN A O 1
ATOM 1684 N N . ASN A 1 204 ? 5.368 2.620 29.352 1.00 51.06 204 ASN A N 1
ATOM 1685 C CA . ASN A 1 204 ? 4.033 2.179 29.826 1.00 51.06 204 ASN A CA 1
ATOM 1686 C C . ASN A 1 204 ? 2.910 2.209 28.757 1.00 51.06 204 ASN A C 1
ATOM 1688 O O . ASN A 1 204 ? 1.776 1.839 29.043 1.00 51.06 204 ASN A O 1
ATOM 1692 N N . GLU A 1 205 ? 3.167 2.620 27.508 1.00 50.66 205 GLU A N 1
ATOM 1693 C CA . GLU A 1 205 ? 2.081 2.800 26.517 1.00 50.66 205 GLU A CA 1
ATOM 1694 C C . GLU A 1 205 ? 1.704 1.541 25.731 1.00 50.66 205 GLU A C 1
ATOM 1696 O O . GLU A 1 205 ? 0.558 1.403 25.306 1.00 50.66 205 GLU A O 1
ATOM 1701 N N . SER A 1 206 ? 2.621 0.584 25.582 1.00 52.09 206 SER A N 1
ATOM 1702 C CA . SER A 1 206 ? 2.294 -0.733 25.023 1.00 52.09 206 SER A CA 1
ATOM 1703 C C . SER A 1 206 ? 1.342 -1.537 25.919 1.00 52.09 206 SER A C 1
ATOM 1705 O O . SER A 1 206 ? 0.652 -2.409 25.403 1.00 52.09 206 SER A O 1
ATOM 1707 N N . GLU A 1 20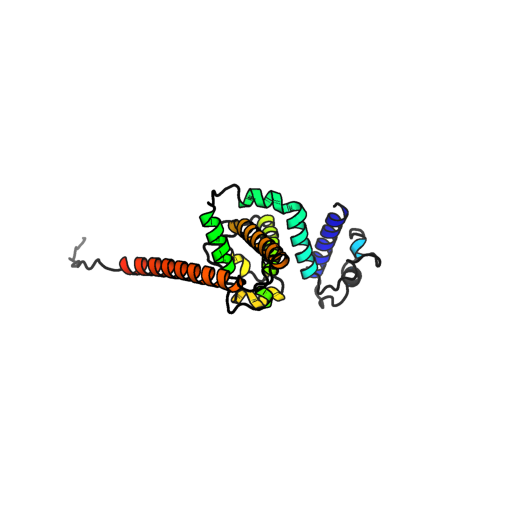7 ? 1.258 -1.223 27.219 1.00 51.19 207 GLU A N 1
ATOM 1708 C CA . GLU A 1 207 ? 0.205 -1.734 28.113 1.00 51.19 207 GLU A CA 1
ATOM 1709 C C . GLU A 1 207 ? -1.124 -1.001 27.878 1.00 51.19 207 GLU A C 1
ATOM 1711 O O . GLU A 1 207 ? -2.111 -1.658 27.584 1.00 51.19 207 GLU A O 1
ATOM 1716 N N . ASN A 1 208 ? -1.149 0.338 27.827 1.00 57.50 208 ASN A N 1
ATOM 1717 C CA . ASN A 1 208 ? -2.387 1.097 27.556 1.00 57.50 208 ASN A CA 1
ATOM 1718 C C . ASN A 1 208 ? -3.046 0.768 26.198 1.00 57.50 208 ASN A C 1
ATOM 1720 O O . ASN A 1 208 ? -4.270 0.700 26.099 1.00 57.50 208 ASN A O 1
ATOM 1724 N N . LEU A 1 209 ? -2.258 0.564 25.136 1.00 58.81 209 LEU A N 1
ATOM 1725 C CA . LEU A 1 209 ? -2.778 0.138 23.828 1.00 58.81 209 LEU A CA 1
ATOM 1726 C C . LEU A 1 209 ? -3.258 -1.320 23.843 1.00 58.81 209 LEU A C 1
ATOM 1728 O O . LEU A 1 209 ? -4.236 -1.632 23.167 1.00 58.81 209 LEU A O 1
ATOM 1732 N N . ARG A 1 210 ? -2.609 -2.198 24.618 1.00 59.12 210 ARG A N 1
ATOM 1733 C CA . ARG A 1 210 ? -3.049 -3.589 24.805 1.00 59.12 210 ARG A CA 1
ATOM 1734 C C . ARG A 1 210 ? -4.337 -3.678 25.612 1.00 59.12 210 ARG A C 1
ATOM 1736 O O . ARG A 1 210 ? -5.228 -4.409 25.196 1.00 59.12 210 ARG A O 1
ATOM 1743 N N . ASP A 1 211 ? -4.464 -2.901 26.680 1.00 56.53 211 ASP A N 1
ATOM 1744 C CA . ASP A 1 211 ? -5.668 -2.834 27.513 1.00 56.53 211 ASP A CA 1
ATOM 1745 C C . ASP A 1 211 ? -6.854 -2.288 26.709 1.00 56.53 211 ASP A C 1
ATOM 1747 O O . ASP A 1 211 ? -7.963 -2.824 26.752 1.00 56.53 211 ASP A O 1
ATOM 1751 N N . TRP A 1 212 ? -6.609 -1.274 25.875 1.00 61.94 212 TRP A N 1
ATOM 1752 C CA . TRP A 1 212 ? -7.608 -0.772 24.936 1.00 61.94 212 TRP A CA 1
ATOM 1753 C C . TRP A 1 212 ? -7.974 -1.802 23.854 1.00 61.94 212 TRP A C 1
ATOM 1755 O O . TRP A 1 212 ? -9.150 -1.955 23.521 1.00 61.94 212 TRP A O 1
ATOM 1765 N N . CYS A 1 213 ? -7.001 -2.567 23.348 1.00 61.00 213 CYS A N 1
ATOM 1766 C CA . CYS A 1 213 ? -7.261 -3.657 22.408 1.00 61.00 213 CYS A CA 1
ATOM 1767 C C . CYS A 1 213 ? -8.017 -4.836 23.025 1.00 61.00 213 CYS A C 1
ATOM 1769 O O . CYS A 1 213 ? -8.872 -5.418 22.357 1.00 61.00 213 CYS A O 1
ATOM 1771 N N . GLN A 1 214 ? -7.759 -5.176 24.288 1.00 60.41 214 GLN A N 1
ATOM 1772 C CA . GLN A 1 214 ? -8.540 -6.172 25.019 1.00 60.41 214 GLN A CA 1
ATOM 1773 C C . GLN A 1 214 ? -9.989 -5.712 25.188 1.00 60.41 214 GLN A C 1
ATOM 1775 O O . GLN A 1 214 ? -10.897 -6.458 24.825 1.00 60.41 214 GLN A O 1
ATOM 1780 N N . ALA A 1 215 ? -10.210 -4.464 25.609 1.00 58.53 215 ALA A N 1
ATOM 1781 C CA . ALA A 1 215 ? -11.555 -3.904 25.738 1.00 58.53 215 ALA A CA 1
ATOM 1782 C C . ALA A 1 215 ? -12.335 -3.934 24.406 1.00 58.53 215 ALA A C 1
ATOM 1784 O O . ALA A 1 215 ? -13.508 -4.301 24.377 1.00 58.53 215 ALA A O 1
ATOM 1785 N N . LYS A 1 216 ? -11.681 -3.619 23.278 1.00 59.81 216 LYS A N 1
ATOM 1786 C CA . LYS A 1 216 ? -12.328 -3.620 21.953 1.00 59.81 216 LYS A CA 1
ATOM 1787 C C . LYS A 1 216 ? -12.546 -5.015 21.365 1.00 59.81 216 LYS A C 1
ATOM 1789 O O . LYS A 1 216 ? -13.574 -5.240 20.727 1.00 59.81 216 LYS A O 1
ATOM 1794 N N . ASN A 1 217 ? -11.643 -5.966 21.603 1.00 55.72 217 ASN A N 1
ATOM 1795 C CA . ASN A 1 217 ? -11.849 -7.362 21.201 1.00 55.72 217 ASN A CA 1
ATOM 1796 C C . ASN A 1 217 ? -13.004 -8.019 21.979 1.00 55.72 217 ASN A C 1
ATOM 1798 O O . ASN A 1 217 ? -13.744 -8.826 21.413 1.00 55.72 217 ASN A O 1
ATOM 1802 N N . GLU A 1 218 ? -13.206 -7.657 23.249 1.00 56.38 218 GLU A N 1
ATOM 1803 C CA . GLU A 1 218 ? -14.362 -8.108 24.033 1.00 56.38 218 GLU A CA 1
ATOM 1804 C C . GLU A 1 218 ? -15.691 -7.576 23.479 1.00 56.38 218 GLU A C 1
ATOM 1806 O O . GLU A 1 218 ? -16.657 -8.337 23.387 1.00 56.38 218 GLU A O 1
ATOM 1811 N N . ASP A 1 219 ? -15.738 -6.317 23.037 1.00 52.91 219 ASP A N 1
ATOM 1812 C CA . ASP A 1 219 ? -16.931 -5.732 22.414 1.00 52.91 219 ASP A CA 1
ATOM 1813 C C . ASP A 1 219 ? -17.283 -6.411 21.075 1.00 52.91 219 ASP A C 1
ATOM 1815 O O . ASP A 1 219 ? -18.450 -6.719 20.819 1.00 52.91 219 ASP A O 1
ATOM 1819 N N . ILE A 1 220 ? -16.284 -6.738 20.243 1.00 52.03 220 ILE A N 1
ATOM 1820 C CA . ILE A 1 220 ? -16.484 -7.473 18.977 1.00 52.03 220 ILE A CA 1
ATOM 1821 C C . ILE A 1 220 ? -17.021 -8.888 19.239 1.00 52.03 220 ILE A C 1
ATOM 1823 O O . ILE A 1 220 ? -17.958 -9.338 18.569 1.00 52.03 220 ILE A O 1
ATOM 1827 N N . ASN A 1 221 ? -16.473 -9.583 20.241 1.00 48.00 221 ASN A N 1
ATOM 1828 C CA . ASN A 1 221 ? -16.932 -10.916 20.639 1.00 48.00 221 ASN A CA 1
ATOM 1829 C C . ASN A 1 221 ? -18.359 -10.896 21.218 1.00 48.00 221 ASN A C 1
ATOM 1831 O O . ASN A 1 221 ? -19.118 -11.850 21.029 1.00 48.00 221 ASN A O 1
ATOM 1835 N N . ARG A 1 222 ? -18.767 -9.800 21.873 1.00 46.28 222 ARG A N 1
ATOM 1836 C CA . ARG A 1 222 ? -20.149 -9.588 22.342 1.00 46.28 222 ARG A CA 1
ATOM 1837 C C . ARG A 1 222 ? -21.126 -9.324 21.190 1.00 46.28 222 ARG A C 1
ATOM 1839 O O . ARG A 1 222 ? -22.220 -9.884 21.190 1.00 46.28 222 ARG A O 1
ATOM 1846 N N . LEU A 1 223 ? -20.744 -8.542 20.176 1.00 40.66 223 LEU A N 1
ATOM 1847 C CA . LEU A 1 223 ? -21.596 -8.299 18.998 1.00 40.66 223 LEU A CA 1
ATOM 1848 C C . LEU A 1 223 ? -21.793 -9.553 18.126 1.00 40.66 223 LEU A C 1
ATOM 1850 O O . LEU A 1 223 ? -22.888 -9.794 17.610 1.00 40.66 223 LEU A O 1
ATOM 1854 N N . THR A 1 224 ? -20.756 -10.378 17.981 1.00 44.59 224 THR A N 1
ATOM 1855 C CA . THR A 1 224 ? -20.823 -11.651 17.236 1.00 44.59 224 THR A CA 1
ATOM 1856 C C . THR A 1 224 ? -21.625 -12.725 17.979 1.00 44.59 224 THR A C 1
ATOM 1858 O O . THR A 1 224 ? -22.367 -13.490 17.359 1.00 44.59 224 THR A O 1
ATOM 1861 N N . THR A 1 225 ? -21.578 -12.757 19.315 1.00 43.16 225 THR A N 1
ATOM 1862 C CA . THR A 1 225 ? -22.455 -13.644 20.102 1.00 43.16 225 THR A CA 1
ATOM 1863 C C . THR A 1 225 ? -23.920 -13.206 20.056 1.00 43.16 225 THR A C 1
ATOM 1865 O O . THR A 1 225 ? -24.794 -14.067 19.951 1.00 43.16 225 THR A O 1
ATOM 1868 N N . LEU A 1 226 ? -24.222 -11.903 20.038 1.00 39.00 226 LEU A N 1
ATOM 1869 C CA . LEU A 1 226 ? -25.601 -11.404 19.910 1.00 39.00 226 LEU A CA 1
ATOM 1870 C C . LEU A 1 226 ? -26.234 -11.761 18.554 1.00 39.00 226 LEU A C 1
ATOM 1872 O O . LEU A 1 226 ? -27.339 -12.299 18.521 1.00 39.00 226 LEU A O 1
ATOM 1876 N N . THR A 1 227 ? -25.500 -11.590 17.454 1.00 37.34 227 THR A N 1
ATOM 1877 C CA . THR A 1 227 ? -25.965 -11.961 16.101 1.00 37.34 227 THR A CA 1
ATOM 1878 C C . THR A 1 227 ? -26.137 -13.475 15.916 1.00 37.34 227 THR A C 1
ATOM 1880 O O . THR A 1 227 ? -27.061 -13.916 15.231 1.00 37.34 227 THR A O 1
ATOM 1883 N N . THR A 1 228 ? -25.324 -14.298 16.587 1.00 39.25 228 THR A N 1
ATOM 1884 C CA . THR A 1 228 ? -25.489 -15.766 16.569 1.00 39.25 228 THR A CA 1
ATOM 1885 C C . THR A 1 228 ? -26.676 -16.223 17.428 1.00 39.25 228 THR A C 1
ATOM 1887 O O . THR A 1 228 ? -27.353 -17.197 17.096 1.00 39.25 228 THR A O 1
ATOM 1890 N N . THR A 1 229 ? -26.974 -15.504 18.515 1.00 39.31 229 THR A N 1
ATOM 1891 C CA . THR A 1 229 ? -28.108 -15.831 19.391 1.00 39.31 229 THR A CA 1
ATOM 1892 C C . THR A 1 229 ? -29.440 -15.451 18.737 1.00 39.31 229 THR A C 1
ATOM 1894 O O . THR A 1 229 ? -30.383 -16.230 18.826 1.00 39.31 229 THR A O 1
ATOM 1897 N N . GLU A 1 230 ? -29.512 -14.336 17.999 1.00 38.59 230 GLU A N 1
ATOM 1898 C CA . GLU A 1 230 ? -30.712 -13.924 17.243 1.00 38.59 230 GLU A CA 1
ATOM 1899 C C . GLU A 1 230 ? -31.037 -14.843 16.047 1.00 38.59 230 GLU A C 1
ATOM 1901 O O . GLU A 1 230 ? -32.210 -15.078 15.735 1.00 38.59 230 GLU A O 1
ATOM 1906 N N . ALA A 1 231 ? -30.020 -15.445 15.420 1.00 38.81 231 ALA A N 1
ATOM 1907 C CA . ALA A 1 231 ? -30.218 -16.482 14.404 1.00 38.81 231 ALA A CA 1
ATOM 1908 C C . ALA A 1 231 ? -30.737 -17.809 15.000 1.00 38.81 231 ALA A C 1
ATOM 1910 O O . ALA A 1 231 ? -31.429 -18.567 14.320 1.00 38.81 231 ALA A O 1
ATOM 1911 N N . ALA A 1 232 ? -30.456 -18.088 16.279 1.00 38.53 232 ALA A N 1
ATOM 1912 C CA . ALA A 1 232 ? -30.943 -19.281 16.972 1.00 38.53 232 ALA A CA 1
ATOM 1913 C C . ALA A 1 232 ? -32.369 -19.115 17.541 1.00 38.53 232 ALA A C 1
ATOM 1915 O O . ALA A 1 232 ? -33.097 -20.102 17.656 1.00 38.53 232 ALA A O 1
ATOM 1916 N N . THR A 1 233 ? -32.819 -17.891 17.847 1.00 36.94 233 THR A N 1
ATOM 1917 C CA . THR A 1 233 ? -34.175 -17.622 18.377 1.00 36.94 233 THR A CA 1
ATOM 1918 C C . THR A 1 233 ? -35.264 -17.421 17.322 1.00 36.94 233 THR A C 1
ATOM 1920 O O . THR A 1 233 ? -36.439 -17.370 17.680 1.00 36.94 233 THR A O 1
ATOM 1923 N N . THR A 1 234 ? -34.939 -17.394 16.026 1.00 35.50 234 THR A N 1
ATOM 1924 C CA . THR A 1 234 ? -35.942 -17.368 14.936 1.00 35.50 234 THR A CA 1
ATOM 1925 C C . THR A 1 234 ? -36.252 -18.750 14.337 1.00 35.50 234 THR A C 1
ATOM 1927 O O . THR A 1 234 ? -37.024 -18.866 13.386 1.00 35.50 234 THR A O 1
ATOM 1930 N N . GLY A 1 235 ? -35.734 -19.827 14.940 1.00 35.31 235 GLY A N 1
ATOM 1931 C CA . GLY A 1 235 ? -35.871 -21.206 14.467 1.00 35.31 235 GLY A CA 1
ATOM 1932 C C . GLY A 1 235 ? -36.796 -22.116 15.282 1.00 35.31 235 GLY A C 1
ATOM 1933 O O . GLY A 1 235 ? -36.485 -23.292 15.426 1.00 35.31 235 GLY A O 1
ATOM 1934 N N . THR A 1 236 ? -37.909 -21.647 15.855 1.00 33.53 236 THR A N 1
ATOM 1935 C CA . THR A 1 236 ? -39.002 -22.537 16.324 1.00 33.53 236 THR A CA 1
ATOM 1936 C C . THR A 1 236 ? -40.294 -21.716 16.424 1.00 33.53 236 THR A C 1
ATOM 1938 O O . THR A 1 236 ? -40.413 -20.845 17.275 1.00 33.53 236 THR A O 1
ATOM 1941 N N . THR A 1 237 ? -41.298 -21.862 15.557 1.00 30.59 237 THR A N 1
ATOM 1942 C CA . THR A 1 237 ? -42.415 -22.806 15.745 1.00 30.59 237 THR A CA 1
ATOM 1943 C C . THR A 1 237 ? -43.400 -22.638 14.576 1.00 30.59 237 THR A C 1
ATOM 1945 O O . THR A 1 237 ? -44.047 -21.601 14.512 1.00 30.59 237 THR A O 1
ATOM 1948 N N . ILE A 1 238 ? -43.597 -23.647 13.715 1.00 32.66 238 ILE A N 1
ATOM 1949 C CA . ILE A 1 238 ? -44.929 -23.980 13.163 1.00 32.66 238 ILE A CA 1
ATOM 1950 C C . ILE A 1 238 ? -45.011 -25.507 13.024 1.00 32.66 238 ILE A C 1
ATOM 1952 O O . ILE A 1 238 ? -44.701 -26.088 11.987 1.00 32.66 238 ILE A O 1
ATOM 1956 N N . THR A 1 239 ? -45.456 -26.172 14.086 1.00 31.72 239 THR A N 1
ATOM 1957 C CA . THR A 1 239 ? -46.083 -27.495 14.012 1.00 31.72 239 THR A CA 1
ATOM 1958 C C . THR A 1 239 ? -47.576 -27.279 13.784 1.00 31.72 239 THR A C 1
ATOM 1960 O O . THR A 1 239 ? -48.278 -26.768 14.652 1.00 31.72 239 THR A O 1
ATOM 1963 N N . GLY A 1 240 ? -48.075 -27.657 12.606 1.00 28.98 240 GLY A N 1
ATOM 1964 C CA . GLY A 1 240 ? -49.481 -27.495 12.237 1.00 28.98 240 GLY A CA 1
ATOM 1965 C C . GLY A 1 240 ? -49.929 -28.543 11.226 1.00 28.98 240 GLY A C 1
ATOM 1966 O O . GLY A 1 240 ? -49.762 -28.372 10.024 1.00 28.98 240 GLY A O 1
ATOM 1967 N N . ASN A 1 241 ? -50.485 -29.635 11.752 1.00 33.00 241 ASN A N 1
ATOM 1968 C CA . ASN A 1 241 ? -51.197 -30.711 11.062 1.00 33.00 241 ASN A CA 1
ATOM 1969 C C . ASN A 1 241 ? -52.000 -30.256 9.834 1.00 33.00 241 ASN A C 1
ATOM 1971 O O . ASN A 1 241 ? -52.840 -29.371 9.956 1.00 33.00 241 ASN A O 1
ATOM 1975 N N . ASN A 1 242 ? -51.902 -30.989 8.717 1.00 29.69 242 ASN A N 1
ATOM 1976 C CA . ASN A 1 242 ? -52.990 -31.020 7.741 1.00 29.69 242 ASN A CA 1
ATOM 1977 C C . ASN A 1 242 ? -53.228 -32.417 7.150 1.00 29.69 242 ASN A C 1
ATOM 1979 O O . ASN A 1 242 ? -52.412 -32.987 6.426 1.00 29.69 242 ASN A O 1
ATOM 1983 N N . LYS A 1 243 ? -54.414 -32.943 7.478 1.00 34.62 243 LYS A N 1
ATOM 1984 C CA . LYS A 1 243 ? -55.052 -34.131 6.904 1.00 34.62 243 LYS A CA 1
ATOM 1985 C C . LYS A 1 243 ? -55.210 -33.953 5.389 1.00 34.62 243 LYS A C 1
ATOM 1987 O O . LYS A 1 243 ? -55.941 -33.070 4.948 1.00 34.62 243 LYS A O 1
ATOM 1992 N N . LYS A 1 244 ? -54.634 -34.853 4.586 1.00 33.53 244 LYS A N 1
ATOM 1993 C CA . LYS A 1 244 ? -54.992 -34.995 3.165 1.00 33.53 244 LYS A CA 1
ATOM 1994 C C . LYS A 1 244 ? -56.364 -35.661 3.044 1.00 33.53 244 LYS A C 1
ATOM 1996 O O . LYS A 1 244 ? -56.497 -36.877 3.166 1.00 33.53 244 LYS A O 1
ATOM 2001 N N . LYS A 1 245 ? -57.388 -34.843 2.797 1.00 33.22 245 LYS A N 1
ATOM 2002 C CA . LYS A 1 245 ? -58.707 -35.274 2.327 1.00 33.22 245 LYS A CA 1
ATOM 2003 C C . LYS A 1 245 ? -58.655 -35.355 0.797 1.00 33.22 245 LYS A C 1
ATOM 2005 O O . LYS A 1 245 ? -58.342 -34.374 0.132 1.00 33.22 245 LYS A O 1
ATOM 2010 N N . LYS A 1 246 ? -58.925 -36.553 0.272 1.00 34.84 246 LYS A N 1
ATOM 2011 C CA . LYS A 1 246 ? -59.172 -36.866 -1.144 1.00 34.84 246 LYS A CA 1
ATOM 2012 C C . LYS A 1 246 ? -60.201 -35.889 -1.727 1.00 34.84 246 LYS A C 1
ATOM 2014 O O . LYS A 1 246 ? -61.304 -35.799 -1.191 1.00 34.84 246 LYS A O 1
ATOM 2019 N N . LEU A 1 247 ? -59.869 -35.250 -2.843 1.00 33.22 247 LEU A N 1
ATOM 2020 C CA . LEU A 1 247 ? -60.834 -34.637 -3.750 1.00 33.22 247 LEU A CA 1
ATOM 2021 C C . LEU A 1 247 ? -60.552 -35.163 -5.157 1.00 33.22 247 LEU A C 1
ATOM 2023 O O . LEU A 1 247 ? -59.436 -35.086 -5.664 1.00 33.22 247 LEU A O 1
ATOM 2027 N N . ARG A 1 248 ? -61.585 -35.816 -5.682 1.00 29.47 248 ARG A N 1
ATOM 2028 C CA . ARG A 1 248 ? -61.730 -36.395 -7.013 1.00 29.47 248 ARG A CA 1
ATOM 2029 C C . ARG A 1 248 ? -62.120 -35.245 -7.944 1.00 29.47 248 ARG A C 1
ATOM 2031 O O . ARG A 1 248 ? -62.948 -34.430 -7.545 1.00 29.47 248 ARG A O 1
ATOM 2038 N N . VAL A 1 249 ? -61.531 -35.187 -9.129 1.00 38.28 249 VAL A N 1
ATOM 2039 C CA . VAL A 1 249 ? -62.021 -34.357 -10.234 1.00 38.28 249 VAL A CA 1
ATOM 2040 C C . VAL A 1 249 ? -62.301 -35.321 -11.379 1.00 38.28 249 VAL A C 1
ATOM 2042 O O . VAL A 1 249 ? -61.479 -36.208 -11.631 1.00 38.28 249 VAL A O 1
ATOM 2045 N N . ASP A 1 250 ? -63.507 -35.196 -11.923 1.00 42.97 250 ASP A N 1
ATOM 2046 C CA . ASP A 1 250 ? -64.004 -35.890 -13.112 1.00 42.97 250 ASP A CA 1
ATOM 2047 C C . ASP A 1 250 ? -63.247 -35.470 -14.381 1.00 42.97 250 ASP A C 1
ATOM 2049 O O . ASP A 1 250 ? -62.776 -34.308 -14.436 1.00 42.97 250 ASP A O 1
#

Sequence (250 aa):
MNDVRQFLGSLDYVFTYFRHATGRPPTSTLKESVKVLIHNTSHLHSYILNEQQPFGNIQVKYVINLYELIEELVFDEIMKNYVKQELTTDVCINEEEKENIIGQFICSTYMLDNIPQQLKDPRVWLSVLKRLIIRVITANIDLNVPMQIYMQRTDLWNEDLIQYLDFININDNILVRHTYVILEGIEAKLALNNKLNTDNKTNNESENLRDWCQAKNEDINRLTTLTTTEAATTGTTITGNNKKKKLRVD